Protein AF-A0A7G7BU60-F1 (afdb_monomer_lite)

Radius of gyration: 26.48 Å; chains: 1; bounding box: 40×65×78 Å

Organism: NCBI:txid67296

Foldseek 3Di:
DLVVLVDDPQVCQCVPVPDPPGCVVVSVVSVVPDDPVDDDDDDDDQWDQDQQQQKIWGWPDDDLQIKIKIFTAAAQPGDVLVVVQVVCCVPPVDRDDDRQPPALAHGFMWIDGNNDGDADAPPDDPPGANVRTRHDDDVNHGGDRPPPPPPPPPPPPPDDDDDDDDDDDDDDDDDDDDDDDDDPDDDDDDDDPDDDDDDDDDPDDDD

pLDDT: mean 71.41, std 27.87, range [24.84, 98.38]

InterPro domains:
  IPR052447 Dermatan-Sulfate Isomerase [PTHR15532] (10-140)

Structure (mmCIF, N/CA/C/O backbone):
data_AF-A0A7G7BU60-F1
#
_entry.id   AF-A0A7G7BU60-F1
#
loop_
_atom_site.group_PDB
_atom_site.id
_atom_site.type_symbol
_atom_site.label_atom_id
_atom_site.label_alt_id
_atom_site.label_comp_id
_atom_site.label_asym_id
_atom_site.label_entity_id
_atom_site.label_seq_id
_atom_site.pdbx_PDB_ins_code
_atom_site.Cartn_x
_atom_site.Cartn_y
_atom_site.Cartn_z
_atom_site.occupancy
_atom_site.B_iso_or_equiv
_atom_site.auth_seq_id
_atom_site.auth_comp_id
_atom_site.auth_asym_id
_atom_site.auth_atom_id
_atom_site.pdbx_PDB_model_num
ATOM 1 N N . MET A 1 1 ? 0.647 7.254 20.713 1.00 52.72 1 MET A N 1
ATOM 2 C CA . MET A 1 1 ? 1.226 5.931 20.404 1.00 52.72 1 MET A CA 1
ATOM 3 C C . MET A 1 1 ? 2.686 5.854 20.834 1.00 52.72 1 MET A C 1
ATOM 5 O O . MET A 1 1 ? 3.037 4.808 21.349 1.00 52.72 1 MET A O 1
ATOM 9 N N . GLY A 1 2 ? 3.489 6.933 20.757 1.00 53.06 2 GLY A N 1
ATOM 10 C CA . GLY A 1 2 ? 4.870 6.926 21.281 1.00 53.06 2 GLY A CA 1
ATOM 11 C C . GLY A 1 2 ? 4.994 6.599 22.769 1.00 53.06 2 GLY A C 1
ATOM 12 O O . GLY A 1 2 ? 5.944 5.951 23.197 1.00 53.06 2 GLY A O 1
ATOM 13 N N . ASP A 1 3 ? 3.978 6.956 23.543 1.00 55.66 3 ASP A N 1
ATOM 14 C CA . ASP A 1 3 ? 3.756 6.513 24.914 1.00 55.66 3 ASP A CA 1
ATOM 15 C C . ASP A 1 3 ? 3.574 4.985 25.028 1.00 55.66 3 ASP A C 1
ATOM 17 O O . ASP A 1 3 ? 4.278 4.343 25.805 1.00 55.66 3 ASP A O 1
ATOM 21 N N . LEU A 1 4 ? 2.707 4.384 24.209 1.00 59.16 4 LEU A N 1
ATOM 22 C CA . LEU A 1 4 ? 2.423 2.937 24.202 1.00 59.16 4 LEU A CA 1
ATOM 23 C C . LEU A 1 4 ? 3.561 2.094 23.608 1.00 59.16 4 LEU A C 1
ATOM 25 O O . LEU A 1 4 ? 3.823 0.978 24.061 1.00 59.16 4 LEU A O 1
ATOM 29 N N . ALA A 1 5 ? 4.252 2.630 22.607 1.00 54.16 5 ALA A N 1
ATOM 30 C CA . ALA A 1 5 ? 5.374 1.988 21.944 1.00 54.16 5 ALA A CA 1
ATOM 31 C C . ALA A 1 5 ? 6.679 2.080 22.743 1.00 54.16 5 ALA A C 1
ATOM 33 O O . ALA A 1 5 ? 7.576 1.272 22.548 1.00 54.16 5 ALA A O 1
ATOM 34 N N . SER A 1 6 ? 6.794 3.007 23.694 1.00 52.06 6 SER A N 1
ATOM 35 C CA . SER A 1 6 ? 7.881 2.963 24.679 1.00 52.06 6 SER A CA 1
ATOM 36 C C . SER A 1 6 ? 7.674 1.886 25.762 1.00 52.06 6 SER A C 1
ATOM 38 O O . SER A 1 6 ? 8.600 1.602 26.522 1.00 52.06 6 SER A O 1
ATOM 40 N N . GLY A 1 7 ? 6.476 1.283 25.822 1.00 61.03 7 GLY A N 1
ATOM 41 C CA . GLY A 1 7 ? 6.038 0.349 26.861 1.00 61.03 7 GLY A CA 1
ATOM 42 C C . GLY A 1 7 ? 5.728 -1.065 26.358 1.00 61.03 7 GLY A C 1
ATOM 43 O O . GLY A 1 7 ? 6.613 -1.911 26.314 1.00 61.03 7 GLY A O 1
ATOM 44 N N . GLU A 1 8 ? 4.461 -1.356 26.056 1.00 59.97 8 GLU A N 1
ATOM 45 C CA . GLU A 1 8 ? 3.918 -2.730 26.027 1.00 59.97 8 GLU A CA 1
ATOM 46 C C . GLU A 1 8 ? 3.878 -3.372 24.628 1.00 59.97 8 GLU A C 1
ATOM 48 O O . GLU A 1 8 ? 4.106 -4.573 24.479 1.00 59.97 8 GLU A O 1
ATOM 53 N N . LEU A 1 9 ? 3.632 -2.578 23.583 1.00 62.97 9 LEU A N 1
ATOM 54 C CA . LEU A 1 9 ? 3.320 -3.091 22.240 1.00 62.97 9 LEU A CA 1
ATOM 55 C C . LEU A 1 9 ? 4.512 -3.679 21.453 1.00 62.97 9 LEU A C 1
ATOM 57 O O . LEU A 1 9 ? 4.330 -4.709 20.797 1.00 62.97 9 LEU A O 1
ATOM 61 N N . PRO A 1 10 ? 5.736 -3.112 21.493 1.00 66.19 10 PRO A N 1
ATOM 62 C CA . PRO A 1 10 ? 6.836 -3.642 20.686 1.00 66.19 10 PRO A CA 1
ATOM 63 C C . PRO A 1 10 ? 7.365 -4.974 21.212 1.00 66.19 10 PRO A C 1
ATOM 65 O O . PRO A 1 10 ? 7.852 -5.791 20.435 1.00 66.19 10 PRO A O 1
ATOM 68 N N . TRP A 1 11 ? 7.281 -5.204 22.525 1.00 66.56 11 TRP A N 1
ATOM 69 C CA . TRP A 1 11 ? 7.745 -6.452 23.129 1.00 66.56 11 TRP A CA 1
ATOM 70 C C . TRP A 1 11 ? 6.849 -7.624 22.759 1.00 66.56 11 TRP A C 1
ATOM 72 O O . TRP A 1 11 ? 7.364 -8.705 22.472 1.00 66.56 11 TRP A O 1
ATOM 82 N N . GLN A 1 12 ? 5.532 -7.406 22.720 1.00 70.50 12 GLN A N 1
ATOM 83 C CA . GLN A 1 12 ? 4.595 -8.437 22.297 1.00 70.50 12 GLN A CA 1
ATOM 84 C C . GLN A 1 12 ? 4.782 -8.776 20.812 1.00 70.50 12 GLN A C 1
ATOM 86 O O . GLN A 1 12 ? 4.905 -9.951 20.474 1.00 70.50 12 GLN A O 1
ATOM 91 N N . GLU A 1 13 ? 4.915 -7.773 19.933 1.00 72.19 13 GLU A N 1
ATOM 92 C CA . GLU A 1 13 ? 5.228 -8.007 18.514 1.00 72.19 13 GLU A CA 1
ATOM 93 C C . GLU A 1 13 ? 6.523 -8.806 18.351 1.00 72.19 13 GLU A C 1
ATOM 95 O O . GLU A 1 13 ? 6.527 -9.840 17.683 1.00 72.19 13 GLU A O 1
ATOM 100 N N . ALA A 1 14 ? 7.598 -8.377 19.012 1.00 70.81 14 ALA A N 1
ATOM 101 C CA . ALA A 1 14 ? 8.898 -9.026 18.908 1.00 70.81 14 ALA A CA 1
ATOM 102 C C . ALA A 1 14 ? 8.888 -10.476 19.414 1.00 70.81 14 ALA A C 1
ATOM 104 O O . ALA A 1 14 ? 9.652 -11.311 18.921 1.00 70.81 14 ALA A O 1
ATOM 105 N N . ALA A 1 15 ? 8.044 -10.779 20.403 1.00 71.81 15 ALA A N 1
ATOM 106 C CA . ALA A 1 15 ? 7.891 -12.120 20.950 1.00 71.81 15 ALA A CA 1
ATOM 107 C C . ALA A 1 15 ? 6.997 -13.020 20.078 1.00 71.81 15 ALA A C 1
ATOM 109 O O . ALA A 1 15 ? 7.269 -14.217 19.970 1.00 71.81 15 ALA A O 1
ATOM 110 N N . GLU A 1 16 ? 5.951 -12.468 19.455 1.00 78.62 16 GLU A N 1
ATOM 111 C CA . GLU A 1 16 ? 4.855 -13.250 18.866 1.00 78.62 16 GLU A CA 1
ATOM 112 C C . GLU A 1 16 ? 4.841 -13.272 17.328 1.00 78.62 16 GLU A C 1
ATOM 114 O O . GLU A 1 16 ? 4.336 -14.232 16.745 1.00 78.62 16 GLU A O 1
ATOM 119 N N . SER A 1 17 ? 5.403 -12.271 16.638 1.00 74.25 17 SER A N 1
ATOM 120 C CA . SER A 1 17 ? 5.220 -12.125 15.181 1.00 74.25 17 SER A CA 1
ATOM 121 C C . SER A 1 17 ? 6.020 -13.128 14.346 1.00 74.25 17 SER A C 1
ATOM 123 O O . SER A 1 17 ? 5.683 -13.402 13.191 1.00 74.25 17 SER A O 1
ATOM 125 N N . GLY A 1 18 ? 7.117 -13.660 14.896 1.00 73.06 18 GLY A N 1
ATOM 126 C CA . GLY A 1 18 ? 8.066 -14.504 14.166 1.00 73.06 18 GLY A CA 1
ATOM 127 C C . GLY A 1 18 ? 8.825 -13.780 13.040 1.00 73.06 18 GLY A C 1
ATOM 128 O O . GLY A 1 18 ? 9.673 -14.398 12.387 1.00 73.06 18 GLY A O 1
ATOM 129 N N . VAL A 1 19 ? 8.569 -12.484 12.817 1.00 72.19 19 VAL A N 1
ATOM 130 C CA . VAL A 1 19 ? 9.250 -11.650 11.822 1.00 72.19 19 VAL A CA 1
ATOM 131 C C . VAL A 1 19 ? 10.612 -11.237 12.375 1.00 72.19 19 VAL A C 1
ATOM 133 O O . VAL A 1 19 ? 10.720 -10.721 13.481 1.00 72.19 19 VAL A O 1
ATOM 136 N N . ARG A 1 20 ? 11.687 -11.447 11.605 1.00 73.50 20 ARG A N 1
ATOM 137 C CA . ARG A 1 20 ? 13.048 -11.018 11.974 1.00 73.50 20 ARG A CA 1
ATOM 138 C C . ARG A 1 20 ? 13.595 -10.026 10.942 1.00 73.50 20 ARG A C 1
ATOM 140 O O . ARG A 1 20 ? 13.471 -10.303 9.750 1.00 73.50 20 ARG A O 1
ATOM 147 N N . PRO A 1 21 ? 14.219 -8.907 11.360 1.00 69.25 21 PRO A N 1
ATOM 148 C CA . PRO A 1 21 ? 14.614 -8.570 12.735 1.00 69.25 21 PRO A CA 1
ATOM 149 C C . PRO A 1 21 ? 13.505 -7.969 13.634 1.00 69.25 21 PRO A C 1
ATOM 151 O O . PRO A 1 21 ? 13.828 -7.523 14.731 1.00 69.25 21 PRO A O 1
ATOM 154 N N . GLY A 1 22 ? 12.231 -7.987 13.216 1.00 74.44 22 GLY A N 1
ATOM 155 C CA . GLY A 1 22 ? 11.112 -7.389 13.967 1.00 74.44 22 GLY A CA 1
ATOM 156 C C . GLY A 1 22 ? 11.140 -5.857 13.920 1.00 74.44 22 GLY A C 1
ATOM 157 O O . GLY A 1 22 ? 11.971 -5.288 13.207 1.00 74.44 22 GLY A O 1
ATOM 158 N N . ILE A 1 23 ? 10.252 -5.187 14.663 1.00 74.56 23 ILE A N 1
ATOM 159 C CA . ILE A 1 23 ? 10.174 -3.707 14.663 1.00 74.56 23 ILE A CA 1
ATOM 160 C C . ILE A 1 23 ? 11.096 -3.036 15.696 1.00 74.56 23 ILE A C 1
ATOM 162 O O . ILE A 1 23 ? 11.321 -1.826 15.637 1.00 74.56 23 ILE A O 1
ATOM 166 N N . LEU A 1 24 ? 11.646 -3.804 16.649 1.00 74.19 24 LEU A N 1
ATOM 167 C CA . LEU A 1 24 ? 12.468 -3.273 17.749 1.00 74.19 24 LEU A CA 1
ATOM 168 C C . LEU A 1 24 ? 13.644 -2.398 17.291 1.00 74.19 24 LEU A C 1
ATOM 170 O O . LEU A 1 24 ? 13.851 -1.346 17.899 1.00 74.19 24 LEU A O 1
ATOM 174 N N . PRO A 1 25 ? 14.410 -2.749 16.235 1.00 79.31 25 PRO A N 1
ATOM 175 C CA . PRO A 1 25 ? 15.527 -1.914 15.802 1.00 79.31 25 PRO A CA 1
ATOM 176 C C . PRO A 1 25 ? 15.106 -0.516 15.337 1.00 79.31 25 PRO A C 1
ATOM 178 O O . PRO A 1 25 ? 15.942 0.381 15.322 1.00 79.31 25 PRO A O 1
ATOM 181 N N . GLN A 1 26 ? 13.842 -0.319 14.948 1.00 78.38 26 GLN A N 1
ATOM 182 C CA . GLN A 1 26 ? 13.313 0.976 14.522 1.00 78.38 26 GLN A CA 1
ATOM 183 C C . GLN A 1 26 ? 12.527 1.700 15.625 1.00 78.38 26 GLN A C 1
ATOM 185 O O . GLN A 1 26 ? 12.273 2.892 15.481 1.00 78.38 26 GLN A O 1
ATOM 190 N N . ALA A 1 27 ? 12.190 1.035 16.736 1.00 78.31 27 ALA A N 1
ATOM 191 C CA . ALA A 1 27 ? 11.336 1.594 17.789 1.00 78.31 27 ALA A CA 1
ATOM 192 C C . ALA A 1 27 ? 11.901 2.880 18.425 1.00 78.31 27 ALA A C 1
ATOM 194 O O . ALA A 1 27 ? 11.148 3.775 18.799 1.00 78.31 27 ALA A O 1
ATOM 195 N N . TYR A 1 28 ? 13.229 3.037 18.488 1.00 80.50 28 TYR A N 1
ATOM 196 C CA . TYR A 1 28 ? 13.844 4.263 19.016 1.00 80.50 28 TYR A CA 1
ATOM 197 C C . TYR A 1 28 ? 13.499 5.520 18.193 1.00 80.50 28 TYR A C 1
ATOM 199 O O . TYR A 1 28 ? 13.531 6.626 18.731 1.00 80.50 28 TYR A O 1
ATOM 207 N N . LEU A 1 29 ? 13.171 5.374 16.900 1.00 86.75 29 LEU A N 1
ATOM 208 C CA . LEU A 1 29 ? 12.779 6.498 16.041 1.00 86.75 29 LEU A CA 1
ATOM 209 C C . LEU A 1 29 ? 11.469 7.127 16.507 1.00 86.75 29 LEU A C 1
ATOM 211 O O . LEU A 1 29 ? 11.292 8.334 16.370 1.00 86.75 29 LEU A O 1
ATOM 215 N N . GLU A 1 30 ? 10.578 6.333 17.097 1.00 83.12 30 GLU A N 1
ATOM 216 C CA . GLU A 1 30 ? 9.327 6.838 17.644 1.00 83.12 30 GLU A CA 1
ATOM 217 C C . GLU A 1 30 ? 9.578 7.794 18.808 1.00 83.12 30 GLU A C 1
ATOM 219 O O . GLU A 1 30 ? 9.007 8.877 18.835 1.00 83.12 30 GLU A O 1
ATOM 224 N N . TYR A 1 31 ? 10.518 7.469 19.701 1.00 80.12 31 TYR A N 1
ATOM 225 C CA . TYR A 1 31 ? 10.925 8.386 20.768 1.00 80.12 31 TYR A CA 1
ATOM 226 C C . TYR A 1 31 ? 11.529 9.691 20.224 1.00 80.12 31 TYR A C 1
ATOM 228 O O . TYR A 1 31 ? 11.296 10.759 20.782 1.00 80.12 31 TYR A O 1
ATOM 236 N N . LEU A 1 32 ? 12.297 9.623 19.129 1.00 88.88 32 LEU A N 1
ATOM 237 C CA . LEU A 1 32 ? 12.951 10.800 18.544 1.00 88.88 32 LEU A CA 1
ATOM 238 C C . LEU A 1 32 ? 11.997 11.716 17.767 1.00 88.88 32 LEU A C 1
ATOM 240 O O . LEU A 1 32 ? 12.251 12.917 17.691 1.00 88.88 32 LEU A O 1
ATOM 244 N N . TRP A 1 33 ? 10.951 11.166 17.148 1.00 90.44 33 TRP A N 1
ATOM 245 C CA . TRP A 1 33 ? 10.040 11.917 16.275 1.00 90.44 33 TRP A CA 1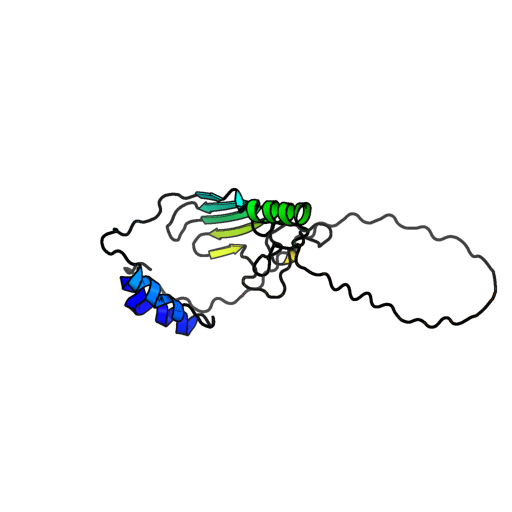
ATOM 246 C C . TRP A 1 33 ? 8.662 12.179 16.879 1.00 90.44 33 TRP A C 1
ATOM 248 O O . TRP A 1 33 ? 7.873 12.907 16.277 1.00 90.44 33 TRP A O 1
ATOM 258 N N . TYR A 1 34 ? 8.359 11.613 18.047 1.00 88.06 34 TYR A N 1
ATOM 259 C CA . TYR A 1 34 ? 7.105 11.880 18.732 1.00 88.06 34 TYR A CA 1
ATOM 260 C C . TYR A 1 34 ? 7.047 13.324 19.241 1.00 88.06 34 TYR A C 1
ATOM 262 O O . TYR A 1 34 ? 7.875 13.755 20.043 1.00 88.06 34 TYR A O 1
ATOM 270 N N . ASP A 1 35 ? 6.024 14.052 18.799 1.00 90.06 35 ASP A N 1
ATOM 271 C CA . ASP A 1 35 ? 5.692 15.380 19.298 1.00 90.06 35 ASP A CA 1
ATOM 272 C C . ASP A 1 35 ? 4.477 15.284 20.241 1.00 90.06 35 ASP A C 1
ATOM 274 O O . ASP A 1 35 ? 3.346 15.136 19.766 1.00 90.06 35 ASP A O 1
ATOM 278 N N . PRO A 1 36 ? 4.670 15.376 21.573 1.00 89.56 36 PRO A N 1
ATOM 279 C CA . PRO A 1 36 ? 3.576 15.283 22.537 1.00 89.56 36 PRO A CA 1
ATOM 280 C C . PRO A 1 36 ? 2.609 16.471 22.474 1.00 89.56 36 PRO A C 1
ATOM 282 O O . PRO A 1 36 ? 1.546 16.415 23.090 1.00 89.56 36 PRO A O 1
ATOM 285 N N . SER A 1 37 ? 2.962 17.556 21.776 1.00 94.69 37 SER A N 1
ATOM 286 C CA . SER A 1 37 ? 2.076 18.709 21.612 1.00 94.69 37 SER A CA 1
ATOM 287 C C . SER A 1 37 ? 0.966 18.469 20.585 1.00 94.69 37 SER A C 1
ATOM 289 O O . SER A 1 37 ? -0.016 19.211 20.574 1.00 94.69 37 SER A O 1
ATOM 291 N N . VAL A 1 38 ? 1.087 17.426 19.754 1.00 94.00 38 VAL A N 1
ATOM 292 C CA . VAL A 1 38 ? 0.088 17.054 18.748 1.00 94.00 38 VAL A CA 1
ATOM 293 C C . VAL A 1 38 ? -0.953 16.116 19.375 1.00 94.00 38 VAL A C 1
ATOM 295 O O . VAL A 1 38 ? -0.625 14.975 19.710 1.00 94.00 38 VAL A O 1
ATOM 298 N N . PRO A 1 39 ? -2.226 16.535 19.517 1.00 91.94 39 PRO A N 1
ATOM 299 C CA . PRO A 1 39 ? -3.260 15.678 20.086 1.00 91.94 39 PRO A CA 1
ATOM 300 C C . PRO A 1 39 ? -3.581 14.499 19.164 1.00 91.94 39 PRO A C 1
ATOM 302 O O . PRO A 1 39 ? -3.710 14.659 17.949 1.00 91.94 39 PRO A O 1
ATOM 305 N N . ALA A 1 40 ? -3.784 13.318 19.747 1.00 90.81 40 ALA A N 1
ATOM 306 C CA . ALA A 1 40 ? -4.271 12.166 19.002 1.00 90.81 40 ALA A CA 1
ATOM 307 C C . ALA A 1 40 ? -5.697 12.420 18.485 1.00 90.81 40 ALA A C 1
ATOM 309 O O . ALA A 1 40 ? -6.577 12.856 19.229 1.00 90.81 40 ALA A O 1
ATOM 310 N N . ALA A 1 41 ? -5.939 12.103 17.214 1.00 91.62 41 ALA A N 1
ATOM 311 C CA . ALA A 1 41 ? -7.246 12.223 16.583 1.00 91.62 41 ALA A CA 1
ATOM 312 C C . ALA A 1 41 ? -7.562 10.962 15.776 1.00 91.62 41 ALA A C 1
ATOM 314 O O . ALA A 1 41 ? -6.687 10.394 15.119 1.00 91.62 41 ALA A O 1
ATOM 315 N N . ARG A 1 42 ? -8.827 10.528 15.811 1.00 90.81 42 ARG A N 1
ATOM 316 C CA . ARG A 1 42 ? -9.286 9.425 14.961 1.00 90.81 42 ARG A CA 1
ATOM 317 C C . ARG A 1 42 ? -9.435 9.908 13.515 1.00 90.81 42 ARG A C 1
ATOM 319 O O . ARG A 1 42 ? -9.901 11.030 13.305 1.00 90.81 42 ARG A O 1
ATOM 326 N N . PRO A 1 43 ? -9.103 9.075 12.518 1.00 92.25 43 PRO A N 1
ATOM 327 C CA . PRO A 1 43 ? -9.421 9.380 11.130 1.00 92.25 43 PRO A CA 1
ATOM 328 C C . PRO A 1 43 ? -10.941 9.448 10.920 1.00 92.25 43 PRO A C 1
ATOM 330 O O . PRO A 1 43 ? -11.703 8.701 11.533 1.00 92.25 43 PRO A O 1
ATOM 333 N N . THR A 1 44 ? -11.378 10.346 10.039 1.00 95.06 44 THR A N 1
ATOM 334 C CA . THR A 1 44 ? -12.798 10.537 9.694 1.00 95.06 44 THR A CA 1
ATOM 335 C C . THR A 1 44 ? -13.121 10.065 8.284 1.00 95.06 44 THR A C 1
ATOM 337 O O . THR A 1 44 ? -14.188 9.505 8.050 1.00 95.06 44 THR A O 1
ATOM 340 N N . GLU A 1 45 ? -12.196 10.252 7.343 1.00 97.44 45 GLU A N 1
ATOM 341 C CA . GLU A 1 45 ? -12.379 9.829 5.959 1.00 97.44 45 GLU A CA 1
ATOM 342 C C . GLU A 1 45 ? -12.498 8.310 5.870 1.00 97.44 45 GLU A C 1
ATOM 344 O O . GLU A 1 45 ? -11.706 7.561 6.441 1.00 97.44 45 GLU A O 1
ATOM 349 N N . THR A 1 46 ? -13.497 7.844 5.131 1.00 98.00 46 THR A N 1
ATOM 350 C CA . THR A 1 46 ? -13.766 6.413 4.964 1.00 98.00 46 THR A CA 1
ATOM 351 C C . THR A 1 46 ? -13.301 5.884 3.617 1.00 98.00 46 THR A C 1
ATOM 353 O O . THR A 1 46 ? -13.459 4.700 3.329 1.00 98.00 46 THR A O 1
ATOM 356 N N .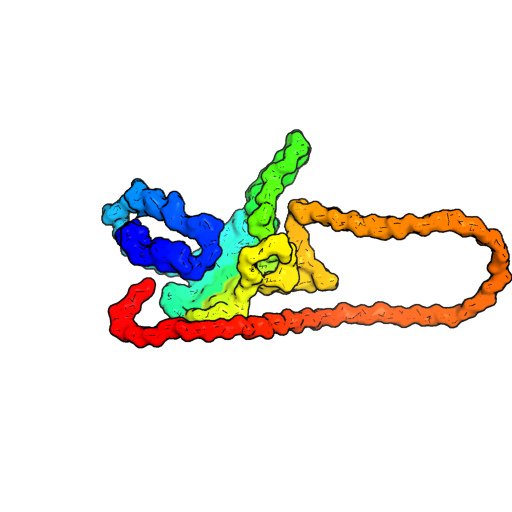 ARG A 1 47 ? -12.708 6.733 2.775 1.00 98.00 47 ARG A N 1
ATOM 357 C CA . ARG A 1 47 ? -12.169 6.332 1.478 1.00 98.00 47 ARG A CA 1
ATOM 358 C C . ARG A 1 47 ? -10.949 7.150 1.096 1.00 98.00 47 ARG A C 1
ATOM 360 O O . ARG A 1 47 ? -10.886 8.345 1.356 1.00 98.00 47 ARG A O 1
ATOM 367 N N . ALA A 1 48 ? -10.027 6.507 0.401 1.00 98.06 48 ALA A N 1
ATOM 368 C CA . ALA A 1 48 ? -8.892 7.151 -0.230 1.00 98.06 48 ALA A CA 1
ATOM 369 C C . ALA A 1 48 ? -8.626 6.484 -1.578 1.00 98.06 48 ALA A C 1
ATOM 371 O O . ALA A 1 48 ? -8.639 5.257 -1.695 1.00 98.06 48 ALA A O 1
ATOM 372 N N . PHE A 1 49 ? -8.380 7.303 -2.596 1.00 98.12 49 PHE A N 1
ATOM 373 C CA . PHE A 1 49 ? -7.898 6.845 -3.889 1.00 98.12 49 PHE A CA 1
ATOM 374 C C . PHE A 1 49 ? -6.494 7.398 -4.106 1.00 98.12 49 PHE A C 1
ATOM 376 O O . PHE A 1 49 ? -6.270 8.597 -3.955 1.00 98.12 49 PHE A O 1
ATOM 383 N N . PHE A 1 50 ? -5.566 6.517 -4.463 1.00 97.94 50 PHE A N 1
ATOM 384 C CA . PHE A 1 50 ? -4.171 6.827 -4.739 1.00 97.94 50 PHE A CA 1
ATOM 385 C C . PHE A 1 50 ? -3.934 6.617 -6.237 1.00 97.94 50 PHE A C 1
ATOM 387 O O . PHE A 1 50 ? -3.664 5.484 -6.646 1.00 97.94 50 PHE A O 1
ATOM 394 N N . PRO A 1 51 ? -4.044 7.672 -7.070 1.00 97.62 51 PRO A N 1
ATOM 395 C CA . PRO A 1 51 ? -4.030 7.528 -8.523 1.00 97.62 51 PRO A CA 1
ATOM 396 C C . PRO A 1 51 ? -2.752 6.878 -9.044 1.00 97.62 51 PRO A C 1
ATOM 398 O O . PRO A 1 51 ? -2.815 6.000 -9.893 1.00 97.62 51 PRO A O 1
ATOM 401 N N . ASP A 1 52 ? -1.599 7.253 -8.486 1.00 97.31 52 ASP A N 1
ATOM 402 C CA . ASP A 1 52 ? -0.308 6.704 -8.903 1.00 97.31 52 ASP A CA 1
ATOM 403 C C . ASP A 1 52 ? -0.187 5.203 -8.613 1.00 97.31 52 ASP A C 1
ATOM 405 O O . ASP A 1 52 ? 0.306 4.439 -9.436 1.00 97.31 52 ASP A O 1
ATOM 409 N N . LEU A 1 53 ? -0.706 4.758 -7.470 1.00 96.38 53 LEU A N 1
ATOM 410 C CA . LEU A 1 53 ? -0.723 3.344 -7.100 1.00 96.38 53 LEU A CA 1
ATOM 411 C C . LEU A 1 53 ? -1.901 2.586 -7.723 1.00 96.38 53 LEU A C 1
ATOM 413 O O . LEU A 1 53 ? -1.971 1.367 -7.568 1.00 96.38 53 LEU A O 1
ATOM 417 N N . GLY A 1 54 ? -2.835 3.279 -8.386 1.00 97.19 54 GLY A N 1
ATOM 418 C CA . GLY A 1 54 ? -4.116 2.727 -8.831 1.00 97.19 54 GLY A CA 1
ATOM 419 C C . GLY A 1 54 ? -4.860 2.003 -7.709 1.00 97.19 54 GLY A C 1
ATOM 420 O O . GLY A 1 54 ? -5.465 0.963 -7.951 1.00 97.19 54 GLY A O 1
ATOM 421 N N . LEU A 1 55 ? -4.749 2.500 -6.475 1.00 97.62 55 LEU A N 1
ATOM 422 C CA . LEU A 1 55 ? -5.239 1.835 -5.270 1.00 97.62 55 LEU A CA 1
ATOM 423 C C . LEU A 1 55 ? -6.427 2.606 -4.701 1.00 97.62 55 LEU A C 1
ATOM 425 O O . LEU A 1 55 ? -6.314 3.791 -4.392 1.00 97.62 55 LEU A O 1
ATOM 429 N N . LEU A 1 56 ? -7.554 1.926 -4.536 1.00 98.19 56 LEU A N 1
ATOM 430 C CA . LEU A 1 56 ? -8.710 2.410 -3.794 1.00 98.19 56 LEU A CA 1
ATOM 431 C C . LEU A 1 56 ? -8.781 1.652 -2.473 1.00 98.19 56 LEU A C 1
ATOM 433 O O . LEU A 1 56 ? -8.811 0.426 -2.479 1.00 98.19 56 LEU A O 1
ATOM 437 N N . ALA A 1 57 ? -8.882 2.377 -1.367 1.00 98.00 57 ALA A N 1
ATOM 438 C CA . ALA A 1 57 ? -9.297 1.836 -0.082 1.00 98.00 57 ALA A CA 1
ATOM 439 C C . ALA A 1 57 ? -10.611 2.508 0.321 1.00 98.00 57 ALA A C 1
ATOM 441 O O . ALA A 1 57 ? -10.726 3.731 0.248 1.00 98.00 57 ALA A O 1
ATOM 442 N N . ALA A 1 58 ? -11.603 1.721 0.726 1.00 98.38 58 ALA A N 1
ATOM 443 C CA . ALA A 1 58 ? -12.891 2.224 1.184 1.00 98.38 58 ALA A CA 1
ATOM 444 C C . ALA A 1 58 ? -13.415 1.384 2.347 1.00 98.38 58 ALA A C 1
ATOM 446 O O . ALA A 1 58 ? -13.202 0.174 2.397 1.00 98.38 58 ALA A O 1
ATOM 447 N N . ARG A 1 59 ? -14.122 2.026 3.272 1.00 97.50 59 ARG A N 1
ATOM 448 C CA . ARG A 1 59 ? -14.764 1.393 4.419 1.00 97.50 59 ARG A CA 1
ATOM 449 C C . ARG A 1 59 ? -16.113 2.016 4.748 1.00 97.50 59 ARG A C 1
ATOM 451 O O . ARG A 1 59 ? -16.409 3.122 4.314 1.00 97.50 59 ARG A O 1
ATOM 458 N N . THR A 1 60 ? -16.943 1.302 5.501 1.00 98.12 60 THR A N 1
ATOM 459 C CA . THR A 1 60 ? -18.240 1.815 5.979 1.00 98.12 60 THR A CA 1
ATOM 460 C C . THR A 1 60 ? -18.116 2.642 7.259 1.00 98.12 60 THR A C 1
ATOM 462 O O . THR A 1 60 ? -18.996 3.444 7.545 1.00 98.12 60 THR A O 1
ATOM 465 N N . GLY A 1 61 ? -17.025 2.473 8.005 1.00 96.81 61 GLY A N 1
ATOM 466 C CA . GLY A 1 61 ? -16.758 3.137 9.279 1.00 96.81 61 GLY A CA 1
ATOM 467 C C . GLY A 1 61 ? -15.398 2.726 9.842 1.00 96.81 61 GLY A C 1
ATOM 468 O O . GLY A 1 61 ? -14.621 2.055 9.156 1.00 96.81 61 GLY A O 1
ATOM 469 N N . TRP A 1 62 ? -15.114 3.140 11.076 1.00 95.31 62 TRP A N 1
ATOM 470 C CA . TRP A 1 62 ? -13.869 2.824 11.791 1.00 95.31 62 TRP A CA 1
ATOM 471 C C . TRP A 1 62 ? -14.064 1.869 12.974 1.00 95.31 62 TRP A C 1
ATOM 473 O O . TRP A 1 62 ? -13.069 1.463 13.566 1.00 95.31 62 TRP A O 1
ATOM 483 N N . ASP A 1 63 ? -15.310 1.511 13.280 1.00 94.31 63 ASP A N 1
ATOM 484 C CA . ASP A 1 63 ? -15.667 0.589 14.357 1.00 94.31 63 ASP A CA 1
ATOM 485 C C . ASP A 1 63 ? -15.504 -0.883 13.915 1.00 94.31 63 ASP A C 1
ATOM 487 O O . ASP A 1 63 ? -15.338 -1.176 12.726 1.00 94.31 63 ASP A O 1
ATOM 491 N N . ASP A 1 64 ? -15.539 -1.821 14.865 1.00 91.56 64 ASP A N 1
ATOM 492 C CA . ASP A 1 64 ? -15.222 -3.245 14.639 1.00 91.56 64 ASP A CA 1
ATOM 493 C C . ASP A 1 64 ? -16.171 -3.958 13.660 1.00 91.56 64 ASP A C 1
ATOM 495 O O . ASP A 1 64 ? -15.808 -4.948 13.016 1.00 91.56 64 ASP A O 1
ATOM 499 N N . ASP A 1 65 ? -17.395 -3.452 13.515 1.00 95.69 65 ASP A N 1
ATOM 500 C CA . ASP A 1 65 ? -18.402 -3.975 12.594 1.00 95.69 65 ASP A CA 1
ATOM 501 C C . ASP A 1 65 ? -18.243 -3.446 11.155 1.00 95.69 65 ASP A C 1
ATOM 503 O O . ASP A 1 65 ? -18.964 -3.871 10.244 1.00 95.69 65 ASP A O 1
ATOM 507 N N . ALA A 1 66 ? -17.273 -2.555 10.918 1.00 97.25 66 ALA A N 1
ATOM 508 C CA . ALA A 1 66 ? -17.056 -1.948 9.620 1.00 97.25 66 ALA A CA 1
ATOM 509 C C . ALA A 1 66 ? -16.680 -2.978 8.546 1.00 97.25 66 ALA A C 1
ATOM 511 O O . ALA A 1 66 ? -15.976 -3.967 8.761 1.00 97.25 66 ALA A O 1
ATOM 512 N N . THR A 1 67 ? -17.116 -2.691 7.324 1.00 98.25 67 THR A N 1
ATOM 513 C CA . THR A 1 67 ? -16.668 -3.386 6.120 1.00 98.25 67 THR A CA 1
ATOM 514 C C . THR A 1 67 ? -15.616 -2.544 5.428 1.00 98.25 67 THR A C 1
ATOM 516 O O . THR A 1 67 ? -15.810 -1.343 5.270 1.00 98.25 67 THR A O 1
ATOM 519 N N . MET A 1 68 ? -14.520 -3.164 4.999 1.00 97.88 68 MET A N 1
ATOM 520 C CA . MET A 1 68 ? -13.436 -2.549 4.245 1.00 97.88 68 MET A CA 1
ATOM 521 C C . MET A 1 68 ? -13.193 -3.323 2.953 1.00 97.88 68 MET A C 1
ATOM 523 O O . MET A 1 68 ? -13.036 -4.542 2.970 1.00 97.88 68 MET A O 1
ATOM 527 N N . VAL A 1 69 ? -13.070 -2.596 1.848 1.00 98.06 69 VAL A N 1
ATOM 528 C CA . VAL A 1 69 ? -12.558 -3.113 0.584 1.00 98.06 69 VAL A CA 1
ATOM 529 C C . VAL A 1 69 ? -11.311 -2.340 0.172 1.00 98.06 69 VAL A C 1
ATOM 531 O O . VAL A 1 69 ? -11.232 -1.120 0.321 1.00 98.06 69 VAL A O 1
ATOM 534 N N . SER A 1 70 ? -10.337 -3.060 -0.370 1.00 97.56 70 SER A N 1
ATOM 535 C CA . SER A 1 70 ? -9.216 -2.484 -1.104 1.00 97.56 70 SER A CA 1
ATOM 536 C C . SER A 1 70 ? -9.191 -3.076 -2.505 1.00 97.56 70 SER A C 1
ATOM 538 O O . SER A 1 70 ? -9.362 -4.283 -2.651 1.00 97.56 70 SER A O 1
ATOM 540 N N . PHE A 1 71 ? -9.006 -2.247 -3.527 1.00 97.62 71 PHE A N 1
ATOM 541 C CA . PHE A 1 71 ? -8.901 -2.669 -4.922 1.00 97.62 71 PHE A CA 1
ATOM 542 C C . PHE A 1 71 ? -7.699 -1.996 -5.572 1.00 97.62 71 PHE A C 1
ATOM 544 O O . PHE A 1 71 ? -7.536 -0.780 -5.449 1.00 97.62 71 PHE A O 1
ATOM 551 N N . LYS A 1 72 ? -6.878 -2.767 -6.291 1.00 96.31 72 LYS A N 1
ATOM 552 C CA . LYS A 1 72 ? -5.695 -2.242 -6.979 1.00 96.31 72 LYS A CA 1
ATOM 553 C C . LYS A 1 72 ? -5.732 -2.534 -8.470 1.00 96.31 72 LYS A C 1
ATOM 555 O O . LYS A 1 72 ? -5.829 -3.687 -8.870 1.00 96.31 72 LYS A O 1
ATOM 560 N N . ALA A 1 73 ? -5.541 -1.504 -9.284 1.00 95.00 73 ALA A N 1
ATOM 561 C CA . ALA A 1 73 ? -5.401 -1.590 -10.731 1.00 95.00 73 ALA A CA 1
ATOM 562 C C . ALA A 1 73 ? -4.354 -0.585 -11.229 1.00 95.00 73 ALA A C 1
ATOM 564 O O . ALA A 1 73 ? -4.668 0.538 -11.610 1.00 95.00 73 ALA A O 1
ATOM 565 N N . SER A 1 74 ? -3.096 -1.011 -11.227 1.00 93.69 74 SER A N 1
ATOM 566 C CA . SER A 1 74 ? -1.956 -0.231 -11.715 1.00 93.69 74 SER A CA 1
ATOM 567 C C . SER A 1 74 ? -0.869 -1.142 -12.290 1.00 93.69 74 SER A C 1
ATOM 569 O O . SER A 1 74 ? -0.892 -2.362 -12.061 1.00 93.69 74 SER A O 1
ATOM 571 N N . PRO A 1 75 ? 0.097 -0.594 -13.048 1.00 92.44 75 PRO A N 1
ATOM 572 C CA . PRO A 1 75 ? 1.365 -1.266 -13.286 1.00 92.44 75 PRO A CA 1
ATOM 573 C C . PRO A 1 75 ? 2.076 -1.524 -11.957 1.00 92.44 75 PRO A C 1
ATOM 575 O O . PRO A 1 75 ? 1.912 -0.776 -10.991 1.00 92.44 75 PRO A O 1
ATOM 578 N N . GLY A 1 76 ? 2.915 -2.559 -11.900 1.00 86.88 76 GLY A N 1
ATOM 579 C CA . GLY A 1 76 ? 3.719 -2.768 -10.699 1.00 86.88 76 GLY A CA 1
ATOM 580 C C . GLY A 1 76 ? 4.558 -1.516 -10.404 1.00 86.88 76 GLY A C 1
ATOM 581 O O . GLY A 1 76 ? 5.167 -0.956 -11.319 1.00 86.88 76 GLY A O 1
ATOM 582 N N . GLY A 1 77 ? 4.646 -1.117 -9.138 1.00 87.06 77 GLY A N 1
ATOM 583 C CA . GLY A 1 77 ? 5.374 0.087 -8.719 1.00 87.06 77 GLY A CA 1
ATOM 584 C C . GLY A 1 77 ? 4.650 1.401 -8.932 1.00 87.06 77 GLY A C 1
ATOM 585 O O . GLY A 1 77 ? 5.190 2.429 -8.544 1.00 87.06 77 GLY A O 1
ATOM 586 N N . GLY A 1 78 ? 3.433 1.368 -9.471 1.00 94.06 78 GLY A N 1
ATOM 587 C CA . GLY A 1 78 ? 2.659 2.564 -9.753 1.00 94.06 78 GLY A CA 1
ATOM 588 C C . GLY A 1 78 ? 3.018 3.202 -11.092 1.00 94.06 78 GLY A C 1
ATOM 589 O O . GLY A 1 78 ? 4.014 2.863 -11.739 1.00 94.06 78 GLY A O 1
ATOM 590 N N . HIS A 1 79 ? 2.163 4.124 -11.521 1.00 95.75 79 HIS A N 1
ATOM 591 C CA . HIS A 1 79 ? 2.232 4.781 -12.821 1.00 95.75 79 HIS A CA 1
ATOM 592 C C . HIS A 1 79 ? 3.536 5.560 -12.996 1.00 95.75 79 HIS A C 1
ATOM 594 O O . HIS A 1 79 ? 4.257 5.341 -13.966 1.00 95.75 79 HIS A O 1
ATOM 600 N N . ARG A 1 80 ? 3.913 6.387 -12.020 1.00 96.75 80 ARG A N 1
ATOM 601 C CA . ARG A 1 80 ? 5.111 7.226 -12.085 1.00 96.75 80 ARG A CA 1
ATOM 602 C C . ARG A 1 80 ? 6.392 6.412 -12.145 1.00 96.75 80 ARG A C 1
ATOM 604 O O . ARG A 1 80 ? 7.263 6.733 -12.953 1.00 96.75 80 ARG A O 1
ATOM 611 N N . ALA A 1 81 ? 6.534 5.377 -11.316 1.00 95.19 81 ALA A N 1
ATOM 612 C CA . ALA A 1 81 ? 7.727 4.531 -11.343 1.00 95.19 81 ALA A CA 1
ATOM 613 C C . ALA A 1 81 ? 7.838 3.787 -12.679 1.00 95.19 81 ALA A C 1
ATOM 615 O O . ALA A 1 81 ? 8.924 3.704 -13.254 1.00 95.19 81 ALA A O 1
ATOM 616 N N . TRP A 1 82 ? 6.705 3.294 -13.187 1.00 94.94 82 TRP A N 1
ATOM 617 C CA . TRP A 1 82 ? 6.624 2.634 -14.482 1.00 94.94 82 TRP A CA 1
ATOM 618 C C . TRP A 1 82 ? 7.036 3.571 -15.622 1.00 94.94 82 TRP A C 1
ATOM 620 O O . TRP A 1 82 ? 7.987 3.278 -16.341 1.00 94.94 82 TRP A O 1
ATOM 630 N N . GLU A 1 83 ? 6.381 4.724 -15.748 1.00 96.81 83 GLU A N 1
ATOM 631 C CA . GLU A 1 83 ? 6.635 5.715 -16.800 1.00 96.81 83 GLU A CA 1
ATOM 632 C C . GLU A 1 83 ? 8.066 6.257 -16.750 1.00 96.81 83 GLU A C 1
ATOM 634 O O . GLU A 1 83 ? 8.735 6.345 -17.779 1.00 96.81 83 GLU A O 1
ATOM 639 N N . THR A 1 84 ? 8.574 6.558 -15.552 1.00 96.88 84 THR A N 1
ATOM 640 C CA . THR A 1 84 ? 9.949 7.045 -15.366 1.00 96.88 84 THR A CA 1
ATOM 641 C C . THR A 1 84 ? 10.971 5.990 -15.779 1.00 96.88 84 THR A C 1
ATOM 643 O O . THR A 1 84 ? 11.953 6.308 -16.448 1.00 96.88 84 THR A O 1
ATOM 646 N N . ALA A 1 85 ? 10.748 4.723 -15.420 1.00 96.19 85 ALA A N 1
ATOM 647 C CA . ALA A 1 85 ? 11.655 3.652 -15.808 1.00 96.19 85 ALA A CA 1
ATOM 648 C C . ALA A 1 85 ? 11.626 3.380 -17.316 1.00 96.19 85 ALA A C 1
ATOM 650 O O . ALA A 1 85 ? 12.673 3.108 -17.901 1.00 96.19 85 ALA A O 1
ATOM 651 N N . GLU A 1 86 ? 10.459 3.477 -17.956 1.00 95.81 86 GLU A N 1
ATOM 652 C CA . GLU A 1 86 ? 10.365 3.364 -19.413 1.00 95.81 86 GLU A CA 1
ATOM 653 C C . GLU A 1 86 ? 11.036 4.546 -20.121 1.00 95.81 86 GLU A C 1
ATOM 655 O O . GLU A 1 86 ? 11.746 4.343 -21.105 1.00 95.81 86 GLU A O 1
ATOM 660 N N . LYS A 1 87 ? 10.925 5.762 -19.573 1.00 97.94 87 LYS A N 1
ATOM 661 C CA . LYS A 1 87 ? 11.673 6.926 -20.059 1.00 97.94 87 LYS A CA 1
ATOM 662 C C . LYS A 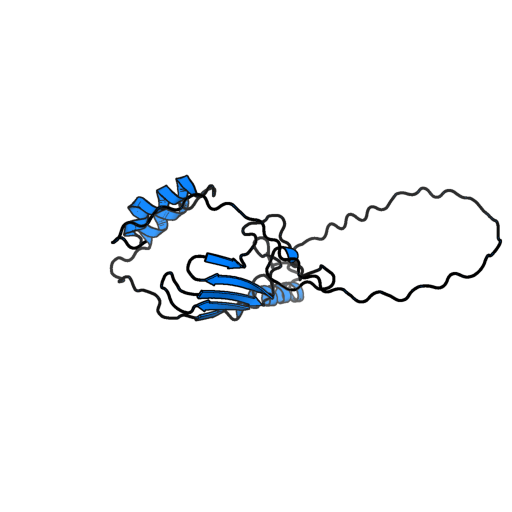1 87 ? 13.187 6.715 -19.954 1.00 97.94 87 LYS A C 1
ATOM 664 O O . LYS A 1 87 ? 13.893 6.866 -20.946 1.00 97.94 87 LYS A O 1
ATOM 669 N N . HIS A 1 88 ? 13.694 6.310 -18.787 1.00 97.94 88 HIS A N 1
ATOM 670 C CA . HIS A 1 88 ? 15.125 6.038 -18.600 1.00 97.94 88 HIS A CA 1
ATOM 671 C C . HIS A 1 88 ? 15.639 4.919 -19.511 1.00 97.94 88 HIS A C 1
ATOM 673 O O . HIS A 1 88 ? 16.749 5.014 -20.036 1.00 97.94 88 HIS A O 1
ATOM 679 N N . ARG A 1 89 ? 14.833 3.880 -19.753 1.00 97.06 89 ARG A N 1
ATOM 680 C CA . ARG A 1 89 ? 15.153 2.848 -20.744 1.00 97.06 89 ARG A CA 1
ATOM 681 C C . ARG A 1 89 ? 15.291 3.457 -22.138 1.00 97.06 89 ARG A C 1
ATOM 683 O O . ARG A 1 89 ? 16.271 3.172 -22.817 1.00 97.06 89 ARG A O 1
ATOM 690 N N . A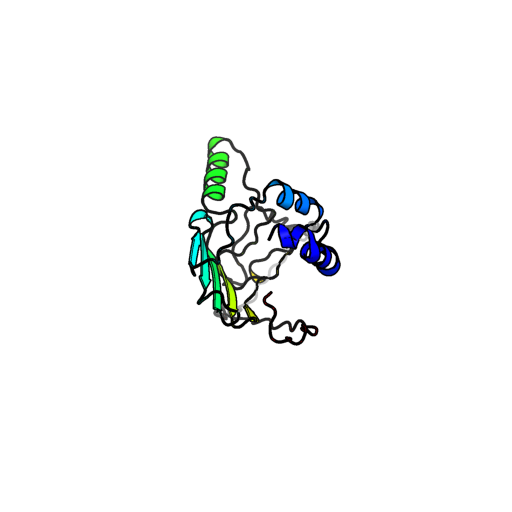LA A 1 90 ? 14.310 4.245 -22.571 1.00 97.88 90 ALA A N 1
ATOM 691 C CA . ALA A 1 90 ? 14.259 4.782 -23.927 1.00 97.88 90 ALA A CA 1
ATOM 692 C C . ALA A 1 90 ? 15.373 5.804 -24.205 1.00 97.88 90 ALA A C 1
ATOM 694 O O . ALA A 1 90 ? 15.962 5.786 -25.281 1.00 97.88 90 ALA A O 1
ATOM 695 N N . GLU A 1 91 ? 15.667 6.678 -23.242 1.00 98.38 91 GLU A N 1
ATOM 696 C CA . GLU A 1 91 ? 16.606 7.793 -23.421 1.00 98.38 91 GLU A CA 1
ATOM 697 C C . GLU A 1 91 ? 18.051 7.425 -23.066 1.00 98.38 91 GLU A C 1
ATOM 699 O O . GLU A 1 91 ? 18.983 7.893 -23.715 1.00 98.38 91 GLU A O 1
ATOM 704 N N . LEU A 1 92 ? 18.247 6.594 -22.035 1.00 97.94 92 LEU A N 1
ATOM 705 C CA . LEU A 1 92 ? 19.565 6.314 -21.449 1.00 97.94 92 LEU A CA 1
ATOM 706 C C . LEU A 1 92 ? 19.976 4.839 -21.565 1.00 97.94 92 LEU A C 1
ATOM 708 O O . LEU A 1 92 ? 21.108 4.488 -21.238 1.00 97.94 92 LEU A O 1
ATOM 712 N N . GLY A 1 93 ? 19.068 3.956 -21.994 1.00 97.38 93 GLY A N 1
ATOM 713 C CA . GLY A 1 93 ? 19.297 2.510 -21.994 1.00 97.38 93 GLY A CA 1
ATOM 714 C C . GLY A 1 93 ? 19.347 1.895 -20.590 1.00 97.38 93 GLY A C 1
ATOM 715 O O . GLY A 1 93 ? 19.875 0.796 -20.429 1.00 97.38 93 GLY A O 1
ATOM 716 N N . TRP A 1 94 ? 18.844 2.589 -19.561 1.00 97.25 94 TRP A N 1
ATOM 717 C CA . TRP A 1 94 ? 18.944 2.145 -18.166 1.00 97.25 94 TRP A CA 1
ATOM 718 C C . TRP A 1 94 ? 17.746 1.301 -17.722 1.00 97.25 94 TRP A C 1
ATOM 720 O O . TRP A 1 94 ? 16.588 1.655 -17.935 1.00 97.25 94 TRP A O 1
ATOM 730 N N . GLU A 1 95 ? 18.023 0.208 -17.012 1.00 94.75 95 GLU A N 1
ATOM 731 C CA . GLU A 1 95 ? 17.016 -0.604 -16.323 1.00 94.75 95 GLU A CA 1
ATOM 732 C C . GLU A 1 95 ? 16.874 -0.155 -14.869 1.00 94.75 95 GLU A C 1
ATOM 734 O O . GLU A 1 95 ? 17.644 -0.573 -14.007 1.00 94.75 95 GLU A O 1
ATOM 739 N N . THR A 1 96 ? 15.888 0.700 -14.584 1.00 94.19 96 THR A N 1
ATOM 740 C CA . THR A 1 96 ? 15.750 1.318 -13.250 1.00 94.19 96 THR A CA 1
ATOM 741 C C . THR A 1 96 ? 14.547 0.834 -12.440 1.00 94.19 96 THR A C 1
ATOM 743 O O . THR A 1 96 ? 14.448 1.151 -11.258 1.00 94.19 96 THR A O 1
ATOM 746 N N . LEU A 1 97 ? 13.616 0.074 -13.032 1.00 92.94 97 LEU A N 1
ATOM 747 C CA . LEU A 1 97 ? 12.458 -0.441 -12.292 1.00 92.94 97 LEU A CA 1
ATOM 748 C C . LEU A 1 97 ? 12.848 -1.653 -11.438 1.00 92.94 97 LEU A C 1
ATOM 750 O O . LEU A 1 97 ? 13.191 -2.707 -11.977 1.00 92.94 97 LEU A O 1
ATOM 754 N N . ASN A 1 98 ? 12.704 -1.540 -10.119 1.00 90.19 98 ASN A N 1
ATOM 755 C CA . ASN A 1 98 ? 12.849 -2.665 -9.200 1.00 90.19 98 ASN A CA 1
ATOM 756 C C . ASN A 1 98 ? 11.491 -3.068 -8.610 1.00 90.19 98 ASN A C 1
ATOM 758 O O . ASN A 1 98 ? 10.877 -2.322 -7.857 1.00 90.19 98 ASN A O 1
ATOM 762 N N . GLN A 1 99 ? 11.060 -4.291 -8.925 1.00 88.00 99 GLN A N 1
ATOM 763 C CA . GLN A 1 99 ? 9.770 -4.849 -8.511 1.00 88.00 99 GLN A CA 1
ATOM 764 C C . GLN A 1 99 ? 9.921 -5.992 -7.501 1.00 88.00 99 GLN A C 1
ATOM 766 O O . GLN A 1 99 ? 9.042 -6.846 -7.404 1.00 88.00 99 GLN A O 1
ATOM 771 N N . GLY A 1 100 ? 11.041 -6.046 -6.773 1.00 86.81 100 GLY A N 1
ATOM 772 C CA . GLY A 1 100 ? 11.370 -7.144 -5.861 1.00 86.81 100 GLY A CA 1
ATOM 773 C C . GLY A 1 100 ? 10.302 -7.403 -4.797 1.00 86.81 100 GLY A C 1
ATOM 774 O O . GLY A 1 100 ? 10.054 -8.558 -4.459 1.00 86.81 100 GLY A O 1
ATOM 775 N N . HIS A 1 101 ? 9.595 -6.364 -4.344 1.00 89.12 101 HIS A N 1
ATOM 776 C CA . HIS A 1 101 ? 8.488 -6.482 -3.390 1.00 89.12 101 HIS A CA 1
ATOM 777 C C . HIS A 1 101 ? 7.096 -6.490 -4.029 1.00 89.12 101 HIS A C 1
ATOM 779 O O . HIS A 1 101 ? 6.165 -6.969 -3.393 1.00 89.12 101 HIS A O 1
ATOM 785 N N . HIS A 1 102 ? 6.946 -6.135 -5.307 1.00 89.62 102 HIS A N 1
ATOM 786 C CA . HIS A 1 102 ? 5.639 -6.177 -5.966 1.00 89.62 102 HIS A CA 1
ATOM 787 C C . HIS A 1 102 ? 5.174 -7.594 -6.277 1.00 89.62 102 HIS A C 1
ATOM 789 O O . HIS A 1 102 ? 5.970 -8.467 -6.637 1.00 89.62 102 HIS A O 1
ATOM 795 N N . HIS A 1 103 ? 3.867 -7.791 -6.150 1.00 92.00 103 HIS A N 1
ATOM 796 C CA . HIS A 1 103 ? 3.162 -8.987 -6.575 1.00 92.00 103 HIS A CA 1
ATOM 797 C C . HIS A 1 103 ? 2.531 -8.754 -7.964 1.00 92.00 103 HIS A C 1
ATOM 799 O O . HIS A 1 103 ? 2.334 -7.612 -8.379 1.00 92.00 103 HIS A O 1
ATOM 805 N N . PRO A 1 104 ? 2.272 -9.817 -8.741 1.00 93.06 104 PRO A N 1
ATOM 806 C CA . PRO A 1 104 ? 1.510 -9.747 -9.988 1.00 93.06 104 PRO A CA 1
ATOM 807 C C . PRO A 1 104 ? -0.004 -9.704 -9.701 1.00 93.06 104 PRO A C 1
ATOM 809 O O . PRO A 1 104 ? -0.741 -10.626 -10.041 1.00 93.06 104 PRO A O 1
ATOM 812 N N . ASP A 1 105 ? -0.456 -8.645 -9.041 1.00 93.50 105 ASP A N 1
ATOM 813 C CA . ASP A 1 105 ? -1.762 -8.545 -8.376 1.00 93.50 105 ASP A CA 1
ATOM 814 C C . ASP A 1 105 ? -2.584 -7.335 -8.860 1.00 93.50 105 ASP A C 1
ATOM 816 O O . ASP A 1 105 ? -3.444 -6.801 -8.162 1.00 93.50 105 ASP A O 1
ATOM 820 N N . SER A 1 106 ? -2.304 -6.859 -10.072 1.00 93.94 106 SER A N 1
ATOM 821 C CA . SER A 1 106 ? -3.125 -5.828 -10.709 1.00 93.94 106 SER A CA 1
ATOM 822 C C . SER A 1 106 ? -4.491 -6.410 -11.082 1.00 93.94 106 SER A C 1
ATOM 824 O O . SER A 1 106 ? -4.566 -7.451 -11.738 1.00 93.94 106 SER A O 1
ATOM 826 N N . GLY A 1 107 ? -5.556 -5.742 -10.648 1.00 94.62 107 GLY A N 1
ATOM 827 C CA . GLY A 1 107 ? -6.941 -6.207 -10.701 1.00 94.62 107 GLY A CA 1
ATOM 828 C C . GLY A 1 107 ? -7.388 -6.995 -9.465 1.00 94.62 107 GLY A C 1
ATOM 829 O O . GLY A 1 107 ? -8.480 -7.562 -9.499 1.00 94.62 107 GLY A O 1
ATOM 830 N N . SER A 1 108 ? -6.566 -7.074 -8.410 1.00 95.94 108 SER A N 1
ATOM 831 C CA . SER A 1 108 ? -6.924 -7.776 -7.175 1.00 95.94 108 SER A CA 1
ATOM 832 C C . SER A 1 108 ? -7.743 -6.922 -6.210 1.00 95.94 108 SER A C 1
ATOM 834 O O . SER A 1 108 ? -7.718 -5.686 -6.254 1.00 95.94 108 SER A O 1
ATOM 836 N N . PHE A 1 109 ? -8.443 -7.606 -5.301 1.00 97.50 109 PHE A N 1
ATOM 837 C CA . PHE A 1 109 ? -9.097 -6.985 -4.156 1.00 97.50 109 PHE A CA 1
ATOM 838 C C . PHE A 1 109 ? -8.862 -7.733 -2.839 1.00 97.50 109 PHE A C 1
ATOM 840 O O . PHE A 1 109 ? -8.559 -8.929 -2.811 1.00 97.50 109 PHE A O 1
ATOM 847 N N . VAL A 1 110 ? -9.059 -7.008 -1.742 1.00 97.69 110 VAL A N 1
ATOM 848 C CA . VAL A 1 110 ? -9.131 -7.527 -0.371 1.00 97.69 110 VAL A CA 1
ATOM 849 C C . VAL A 1 110 ? -10.445 -7.064 0.251 1.00 97.69 110 VAL A C 1
ATOM 851 O O . VAL A 1 110 ? -10.850 -5.921 0.040 1.00 97.69 110 VAL A O 1
ATOM 854 N N . LEU A 1 111 ? -11.101 -7.943 1.010 1.00 98.06 111 LEU A N 1
ATOM 855 C CA . LEU A 1 111 ? -12.363 -7.685 1.701 1.00 98.06 111 LEU A CA 1
ATOM 856 C C . LEU A 1 111 ? -12.283 -8.154 3.156 1.00 98.06 111 LEU A C 1
ATOM 858 O O . LEU A 1 111 ? -12.021 -9.328 3.432 1.00 98.06 111 LEU A O 1
ATOM 862 N N . VAL A 1 112 ? -12.581 -7.234 4.066 1.00 97.38 112 VAL A N 1
ATOM 863 C CA . VAL A 1 112 ? -12.730 -7.474 5.506 1.00 97.38 112 VAL A CA 1
ATOM 864 C C . VAL A 1 112 ? -14.100 -6.952 5.921 1.00 97.38 112 VAL A C 1
ATOM 866 O O . VAL A 1 112 ? -14.528 -5.906 5.438 1.00 97.38 112 VAL A O 1
ATOM 869 N N . SER A 1 113 ? -14.816 -7.668 6.779 1.00 97.38 113 SER A N 1
ATOM 870 C CA . SER A 1 113 ? -16.129 -7.238 7.265 1.00 97.38 113 SER A CA 1
ATOM 871 C C . SER A 1 113 ? -16.392 -7.825 8.639 1.00 97.38 113 SER A C 1
ATOM 873 O O . SER A 1 113 ? -16.103 -9.001 8.848 1.00 97.38 113 SER A O 1
ATOM 875 N N . GLN A 1 114 ? -16.932 -7.020 9.558 1.00 95.56 114 GLN A N 1
ATOM 876 C CA . GLN A 1 114 ? -17.337 -7.470 10.896 1.00 95.56 114 GLN A CA 1
ATOM 877 C C . GLN A 1 114 ? -16.217 -8.212 11.646 1.00 95.56 114 GLN A C 1
ATOM 879 O O . GLN A 1 114 ? -16.404 -9.325 12.136 1.00 95.56 114 GLN A O 1
ATOM 884 N N . GLY A 1 115 ? -15.012 -7.638 11.647 1.00 92.25 115 GLY A N 1
ATOM 885 C CA . GLY A 1 115 ? -13.824 -8.250 12.251 1.00 92.25 115 GLY A CA 1
ATOM 886 C C . GLY A 1 115 ? -13.290 -9.510 11.548 1.00 92.25 115 GLY A C 1
ATOM 887 O O . GLY A 1 115 ? -12.325 -10.102 12.024 1.00 92.25 115 GLY A O 1
ATOM 888 N N . ALA A 1 116 ? -13.872 -9.934 10.420 1.00 94.81 116 ALA A N 1
ATOM 889 C CA . ALA A 1 116 ? -13.493 -11.155 9.714 1.00 94.81 116 ALA A CA 1
ATOM 890 C C . ALA A 1 116 ? -12.805 -10.889 8.365 1.00 94.81 116 ALA A C 1
ATOM 892 O O . ALA A 1 116 ? -13.220 -10.050 7.561 1.00 94.81 116 ALA A O 1
ATOM 893 N N . PHE A 1 117 ? -11.771 -11.682 8.085 1.00 93.94 117 PHE A N 1
ATOM 894 C CA . PHE A 1 117 ? -11.058 -11.718 6.810 1.00 93.94 117 PHE A CA 1
ATOM 895 C C . PHE A 1 117 ? -11.828 -12.570 5.790 1.00 93.94 117 PHE A C 1
ATOM 897 O O . PHE A 1 117 ? -11.788 -13.797 5.853 1.00 93.94 117 PHE A O 1
ATOM 904 N N . LEU A 1 118 ? -12.538 -11.933 4.852 1.00 96.38 118 LEU A N 1
ATOM 905 C CA . LEU A 1 118 ? -13.412 -12.634 3.898 1.00 96.38 118 LEU A CA 1
ATOM 906 C C . LEU A 1 118 ? -12.710 -12.981 2.581 1.00 96.38 118 LEU A C 1
ATOM 908 O O . LEU A 1 118 ? -12.891 -14.073 2.047 1.00 96.38 118 LEU A O 1
ATOM 912 N N . ALA A 1 119 ? -11.912 -12.054 2.052 1.00 96.69 119 ALA A N 1
ATOM 913 C CA . ALA A 1 119 ? -11.072 -12.276 0.880 1.00 96.69 119 ALA A CA 1
ATOM 914 C C . ALA A 1 119 ? -9.725 -11.599 1.122 1.00 96.69 119 ALA A C 1
ATOM 916 O O . ALA A 1 119 ? -9.642 -10.373 1.148 1.00 96.69 119 ALA A O 1
ATOM 917 N N . VAL A 1 120 ? -8.680 -12.393 1.334 1.00 91.69 120 VAL A N 1
ATOM 918 C CA . VAL A 1 120 ? -7.333 -11.903 1.653 1.00 91.69 120 VAL A CA 1
ATOM 919 C C . VAL A 1 120 ? -6.332 -12.298 0.586 1.00 91.69 120 VAL A C 1
ATOM 921 O O . VAL A 1 120 ? -6.624 -13.105 -0.296 1.00 91.69 120 VAL A O 1
ATOM 924 N N . ASP A 1 121 ? -5.167 -11.673 0.663 1.00 89.25 121 ASP A N 1
ATOM 925 C CA . ASP A 1 121 ? -4.011 -11.983 -0.163 1.00 89.25 121 ASP A CA 1
ATOM 926 C C . ASP A 1 121 ? -3.159 -13.100 0.480 1.00 89.25 121 ASP A C 1
ATOM 928 O O . ASP A 1 121 ? -3.288 -13.374 1.673 1.00 89.25 121 ASP A O 1
ATOM 932 N N . GLU A 1 122 ? -2.259 -13.726 -0.283 1.00 84.94 122 GLU A N 1
ATOM 933 C CA . GLU A 1 122 ? -1.359 -14.795 0.185 1.00 84.94 122 GLU A CA 1
ATOM 934 C C . GLU A 1 122 ? -0.294 -14.321 1.192 1.00 84.94 122 GLU A C 1
ATOM 936 O O . GLU A 1 122 ? 0.455 -15.133 1.738 1.00 84.94 122 GLU A O 1
ATOM 941 N N . GLY A 1 123 ? -0.208 -13.012 1.437 1.00 86.00 123 GLY A N 1
ATOM 942 C CA . GLY A 1 123 ? 0.813 -12.410 2.283 1.00 86.00 123 GLY A CA 1
ATOM 943 C C . GLY A 1 123 ? 2.199 -12.445 1.633 1.00 86.00 123 GLY A C 1
ATOM 944 O O . GLY A 1 123 ? 2.343 -12.398 0.410 1.00 86.00 123 GLY A O 1
ATOM 945 N N . TYR A 1 124 ? 3.253 -12.487 2.452 1.00 83.81 124 TYR A N 1
ATOM 946 C CA . TYR A 1 124 ? 4.624 -12.480 1.944 1.00 83.81 124 TYR A CA 1
ATOM 947 C C . TYR A 1 124 ? 4.972 -13.816 1.279 1.00 83.81 124 TYR A C 1
ATOM 949 O O . TYR A 1 124 ? 5.047 -14.856 1.932 1.00 83.81 124 TYR A O 1
ATOM 957 N N . SER A 1 125 ? 5.251 -13.782 -0.024 1.00 85.38 125 SER A N 1
ATOM 958 C CA . SER A 1 125 ? 5.551 -14.976 -0.813 1.00 85.38 125 SER A CA 1
ATOM 959 C C . SER A 1 125 ? 6.780 -14.763 -1.688 1.00 85.38 125 SER A C 1
ATOM 961 O O . SER A 1 125 ? 6.871 -13.808 -2.459 1.00 85.38 125 SER A O 1
ATOM 963 N N . ASN A 1 126 ? 7.729 -15.702 -1.627 1.00 84.75 126 ASN A N 1
ATOM 964 C CA . ASN A 1 126 ? 8.832 -15.755 -2.594 1.00 84.75 126 ASN A CA 1
ATOM 965 C C . ASN A 1 126 ? 8.341 -16.193 -3.984 1.00 84.75 126 ASN A C 1
ATOM 967 O O . ASN A 1 126 ? 8.986 -15.918 -4.995 1.00 84.75 126 ASN A O 1
ATOM 971 N N . ARG A 1 127 ? 7.195 -16.884 -4.054 1.00 89.06 127 ARG A N 1
ATOM 972 C CA . ARG A 1 127 ? 6.622 -17.423 -5.290 1.00 89.06 127 ARG A CA 1
ATOM 973 C C . ARG A 1 127 ? 5.367 -16.649 -5.676 1.00 89.06 127 ARG A C 1
ATOM 975 O O . ARG A 1 127 ? 4.276 -17.208 -5.743 1.00 89.06 127 ARG A O 1
ATOM 982 N N . LYS A 1 128 ? 5.566 -15.378 -6.000 1.00 89.94 128 LYS A N 1
ATOM 983 C CA . LYS A 1 128 ? 4.504 -14.429 -6.339 1.00 89.94 128 LYS A CA 1
ATOM 984 C C . LYS A 1 128 ? 3.809 -14.818 -7.637 1.00 89.94 128 LYS A C 1
ATOM 986 O O . LYS A 1 128 ? 4.455 -14.914 -8.688 1.00 89.94 128 LYS A O 1
ATOM 991 N N . ARG A 1 129 ? 2.502 -15.067 -7.584 1.00 91.44 129 ARG A N 1
ATOM 992 C CA . ARG A 1 129 ? 1.715 -15.500 -8.747 1.00 91.44 129 ARG A CA 1
ATOM 993 C C . ARG A 1 129 ? 0.346 -14.860 -8.733 1.00 91.44 129 ARG A C 1
ATOM 995 O O . ARG A 1 129 ? -0.335 -14.909 -7.727 1.00 91.44 129 ARG A O 1
ATOM 1002 N N . ALA A 1 130 ? -0.109 -14.418 -9.903 1.00 93.06 130 ALA A N 1
ATOM 1003 C CA . ALA A 1 130 ? -1.424 -13.800 -10.053 1.00 93.06 130 ALA A CA 1
ATOM 1004 C C . ALA A 1 130 ? -2.561 -14.704 -9.543 1.00 93.06 130 ALA A C 1
ATOM 1006 O O . ALA A 1 130 ? -3.527 -14.233 -8.962 1.00 93.06 130 ALA A O 1
ATOM 1007 N N . ALA A 1 131 ? -2.404 -16.023 -9.698 1.00 93.06 131 ALA A N 1
ATOM 1008 C CA . ALA A 1 131 ? -3.355 -17.025 -9.225 1.00 93.06 131 ALA A CA 1
ATOM 1009 C C . ALA A 1 131 ? -3.482 -17.127 -7.693 1.00 93.06 131 ALA A C 1
ATOM 1011 O O . ALA A 1 131 ? -4.320 -17.888 -7.222 1.00 93.06 131 ALA A O 1
ATOM 1012 N N . HIS A 1 132 ? -2.635 -16.436 -6.931 1.00 93.50 132 HIS A N 1
ATOM 1013 C CA . HIS A 1 132 ? -2.689 -16.398 -5.471 1.00 93.50 132 HIS A CA 1
ATOM 1014 C C . HIS A 1 132 ? -3.427 -15.156 -4.941 1.00 93.50 132 HIS A C 1
ATOM 1016 O O . HIS A 1 132 ? -3.523 -14.970 -3.734 1.00 93.50 132 HIS A O 1
ATOM 1022 N N . HIS A 1 133 ? -3.963 -14.326 -5.838 1.00 95.31 133 HIS A N 1
ATOM 1023 C CA . HIS A 1 133 ? -4.695 -13.107 -5.512 1.00 95.31 133 HIS A CA 1
ATOM 1024 C C . HIS A 1 133 ? -6.163 -13.227 -5.937 1.00 95.31 133 HIS A C 1
ATOM 1026 O O . HIS A 1 133 ? -6.496 -13.973 -6.863 1.00 95.31 133 HIS A O 1
ATOM 1032 N N . ASN A 1 134 ? -7.041 -12.434 -5.317 1.00 96.44 134 ASN A N 1
ATOM 1033 C CA . ASN A 1 134 ? -8.457 -12.351 -5.692 1.00 96.44 134 ASN A CA 1
ATOM 1034 C C . ASN A 1 134 ? -8.624 -11.527 -6.978 1.00 96.44 134 ASN A C 1
ATOM 1036 O O . ASN A 1 134 ? -9.001 -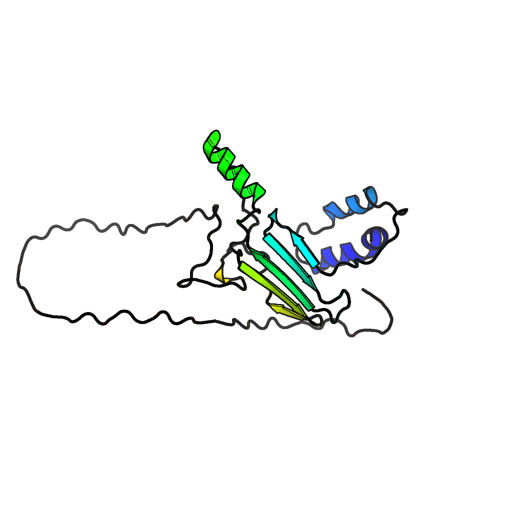10.359 -6.934 1.00 96.44 134 ASN A O 1
ATOM 1040 N N . LEU A 1 135 ? -8.284 -12.119 -8.122 1.00 95.12 135 LEU A N 1
ATOM 1041 C CA . LEU A 1 135 ? -8.341 -11.491 -9.442 1.00 95.12 135 LEU A CA 1
ATOM 1042 C C . LEU A 1 135 ? -8.764 -12.485 -10.528 1.00 95.12 135 LEU A C 1
ATOM 1044 O O . LEU A 1 135 ? -8.891 -13.689 -10.298 1.00 95.12 135 LEU A O 1
ATOM 1048 N N . LEU A 1 136 ? -8.960 -11.975 -11.743 1.00 94.00 136 LEU A N 1
ATOM 1049 C CA . LEU A 1 136 ? -9.296 -12.789 -12.909 1.00 94.00 136 LEU A CA 1
ATOM 1050 C C . LEU A 1 136 ? -8.048 -13.306 -13.632 1.00 94.00 136 LEU A C 1
ATOM 1052 O O . LEU A 1 136 ? -7.099 -12.568 -13.891 1.00 94.00 136 LEU A O 1
ATOM 1056 N N . LEU A 1 137 ? -8.098 -14.575 -14.039 1.00 95.12 137 LEU A N 1
ATOM 1057 C CA . LEU A 1 137 ? -7.101 -15.197 -14.908 1.00 95.12 137 LEU A CA 1
ATOM 1058 C C . LEU A 1 137 ? -7.701 -15.452 -16.292 1.00 95.12 137 LEU A C 1
ATOM 1060 O O . LEU A 1 137 ? -8.842 -15.895 -16.407 1.00 95.12 137 LEU A O 1
ATOM 1064 N N . VAL A 1 138 ? -6.899 -15.262 -17.337 1.00 93.25 138 VAL A N 1
ATOM 1065 C CA . VAL A 1 138 ? -7.242 -15.616 -18.720 1.00 93.25 138 VAL A CA 1
ATOM 1066 C C . VAL A 1 138 ? -6.437 -16.851 -19.103 1.00 93.25 138 VAL A C 1
ATOM 1068 O O . VAL A 1 138 ? -5.208 -16.842 -19.035 1.00 93.25 138 VAL A O 1
ATOM 1071 N N . ASP A 1 139 ? -7.118 -17.949 -19.436 1.00 94.19 139 ASP A N 1
ATOM 1072 C CA . ASP A 1 139 ? -6.496 -19.252 -19.722 1.00 94.19 139 ASP A CA 1
ATOM 1073 C C . ASP A 1 139 ? -5.503 -19.709 -18.636 1.00 94.19 139 ASP A C 1
ATOM 1075 O O . ASP A 1 139 ? -4.417 -20.228 -18.916 1.00 94.19 139 ASP A O 1
ATOM 1079 N N . GLY A 1 140 ? -5.852 -19.457 -17.369 1.00 92.19 140 GLY A N 1
ATOM 1080 C CA . GLY A 1 140 ? -5.017 -19.778 -16.208 1.00 92.19 140 GLY A CA 1
ATOM 1081 C C . GLY A 1 140 ? -3.786 -18.881 -16.034 1.00 92.19 140 GLY A C 1
ATOM 1082 O O . GLY A 1 140 ? -2.894 -19.217 -15.255 1.00 92.19 140 GLY A O 1
ATOM 1083 N N . ARG A 1 141 ? -3.705 -17.751 -16.747 1.00 88.00 141 ARG A N 1
ATOM 1084 C CA . ARG A 1 141 ? -2.600 -16.787 -16.670 1.00 88.00 141 ARG A CA 1
ATOM 1085 C C . ARG A 1 141 ? -3.102 -15.427 -16.198 1.00 88.00 141 ARG A C 1
ATOM 1087 O O . ARG A 1 141 ? -4.162 -14.977 -16.615 1.00 88.00 141 ARG A O 1
ATOM 1094 N N . GLY A 1 142 ? -2.318 -14.772 -15.347 1.00 86.69 142 GLY A N 1
ATOM 1095 C CA . GLY A 1 142 ? -2.548 -13.383 -14.954 1.00 86.69 142 GLY A CA 1
ATOM 1096 C C . GLY A 1 142 ? -1.460 -12.454 -15.479 1.00 86.69 142 GLY A C 1
ATOM 1097 O O . GLY A 1 142 ? -0.619 -12.851 -16.295 1.00 86.69 142 GLY A O 1
ATOM 1098 N N . THR A 1 143 ? -1.480 -11.213 -15.001 1.00 79.62 143 THR A N 1
ATOM 1099 C CA . THR A 1 143 ? -0.487 -10.192 -15.348 1.00 79.62 143 THR A CA 1
ATOM 1100 C C . THR A 1 143 ? 0.917 -10.631 -14.917 1.00 79.62 143 THR A C 1
ATOM 1102 O O . THR A 1 143 ? 1.095 -11.370 -13.948 1.00 79.62 143 THR A O 1
ATOM 1105 N N . ARG A 1 144 ? 1.945 -10.245 -15.684 1.00 68.50 144 ARG A N 1
ATOM 1106 C CA . ARG A 1 144 ? 3.343 -10.580 -15.372 1.00 68.50 144 ARG A CA 1
ATOM 1107 C C . ARG A 1 144 ? 4.058 -9.367 -14.801 1.00 68.50 144 ARG A C 1
ATOM 1109 O O . ARG A 1 144 ? 4.018 -8.293 -15.393 1.00 68.50 144 ARG A O 1
ATOM 1116 N N . THR A 1 145 ? 4.791 -9.566 -13.712 1.00 64.25 145 THR A N 1
ATOM 1117 C CA . THR A 1 145 ? 5.761 -8.582 -13.226 1.00 64.25 145 THR A CA 1
ATOM 1118 C C . THR A 1 145 ? 6.951 -8.522 -14.187 1.00 64.25 145 THR A C 1
ATOM 1120 O O . THR A 1 145 ? 7.489 -9.562 -14.571 1.00 64.25 145 THR A O 1
ATOM 1123 N N . ARG A 1 146 ? 7.395 -7.312 -14.557 1.00 59.56 146 ARG A N 1
ATOM 1124 C CA . ARG A 1 146 ? 8.475 -7.091 -15.541 1.00 59.56 146 ARG A CA 1
ATOM 1125 C C . ARG A 1 146 ? 9.827 -7.707 -15.138 1.00 59.56 146 ARG A C 1
ATOM 1127 O O . ARG A 1 146 ? 10.639 -7.998 -16.005 1.00 59.56 146 ARG A O 1
ATOM 1134 N N . THR A 1 147 ? 10.053 -7.959 -13.849 1.00 48.97 147 THR A N 1
ATOM 1135 C CA . THR A 1 147 ? 11.294 -8.553 -13.312 1.00 48.97 147 THR A CA 1
ATOM 1136 C C . THR A 1 147 ? 11.243 -10.068 -13.126 1.00 48.97 147 THR A C 1
ATOM 1138 O O . THR A 1 147 ? 12.225 -10.651 -12.669 1.00 48.97 147 THR A O 1
ATOM 1141 N N . ALA A 1 148 ? 10.145 -10.742 -13.483 1.00 40.94 148 ALA A N 1
ATOM 1142 C CA . ALA A 1 148 ? 10.162 -12.196 -13.562 1.00 40.94 148 ALA A CA 1
ATOM 1143 C C . ALA A 1 148 ? 10.964 -12.597 -14.807 1.00 40.94 148 ALA A C 1
ATOM 1145 O O . ALA A 1 148 ? 10.390 -12.884 -15.860 1.00 40.94 148 ALA A O 1
ATOM 1146 N N . THR A 1 149 ? 12.298 -12.605 -14.687 1.00 31.33 149 THR A N 1
ATOM 1147 C CA . THR A 1 149 ? 13.186 -13.292 -15.621 1.00 31.33 149 THR A CA 1
ATOM 1148 C C . THR A 1 149 ? 12.655 -14.705 -15.740 1.00 31.33 149 THR A C 1
ATOM 1150 O O . THR A 1 149 ? 12.812 -15.548 -14.855 1.00 31.33 149 THR A O 1
ATOM 1153 N N . THR A 1 150 ? 11.944 -14.951 -16.831 1.00 31.95 150 THR A N 1
ATOM 1154 C CA . THR A 1 150 ? 11.510 -16.282 -17.185 1.00 31.95 150 THR A CA 1
ATOM 1155 C C . THR A 1 150 ? 12.784 -17.001 -17.589 1.00 31.95 150 THR A C 1
ATOM 1157 O O . THR A 1 150 ? 13.212 -16.928 -18.735 1.00 31.95 150 THR A O 1
ATOM 1160 N N . SER A 1 151 ? 13.416 -17.695 -16.642 1.00 29.16 151 SER A N 1
ATOM 1161 C CA . SER A 1 151 ? 14.261 -18.827 -16.994 1.00 29.16 151 SER A CA 1
ATOM 1162 C C . SER A 1 151 ? 13.324 -19.900 -17.542 1.00 29.16 151 SER A C 1
ATOM 1164 O O . SER A 1 151 ? 12.947 -20.858 -16.869 1.00 29.16 151 SER A O 1
ATOM 1166 N N . THR A 1 152 ? 12.869 -19.718 -18.783 1.00 32.47 152 THR A N 1
ATOM 1167 C CA . THR A 1 152 ? 12.486 -20.846 -19.615 1.00 32.47 152 THR A CA 1
ATOM 1168 C C . THR A 1 152 ? 13.774 -21.605 -19.842 1.00 32.47 152 THR A C 1
ATOM 1170 O O . THR A 1 152 ? 14.486 -21.379 -20.817 1.00 32.47 152 THR A O 1
ATOM 1173 N N . ARG A 1 153 ? 14.081 -22.527 -18.929 1.00 28.08 153 ARG A N 1
ATOM 1174 C CA . ARG A 1 153 ? 14.911 -23.671 -19.264 1.00 28.08 153 ARG A CA 1
ATOM 1175 C C . ARG A 1 153 ? 14.122 -24.449 -20.308 1.00 28.08 153 ARG A C 1
ATOM 1177 O O . ARG A 1 153 ? 13.363 -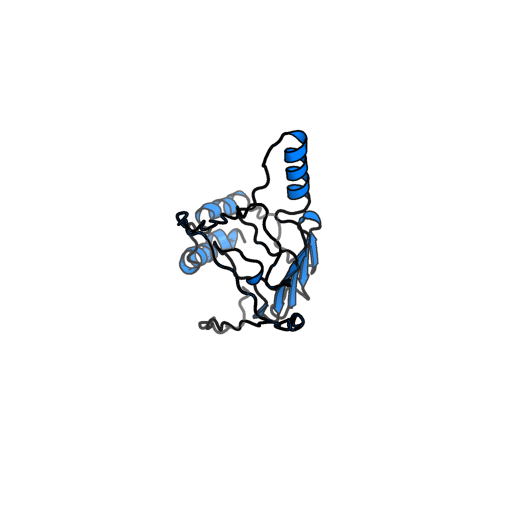25.354 -19.976 1.00 28.08 153 ARG A O 1
ATOM 1184 N N . THR A 1 154 ? 14.257 -24.061 -21.573 1.00 32.97 154 THR A N 1
ATOM 1185 C CA . THR A 1 154 ? 13.956 -24.955 -22.680 1.00 32.97 154 THR A CA 1
ATOM 1186 C C . THR A 1 154 ? 14.845 -26.164 -22.460 1.00 32.97 154 THR A C 1
ATOM 1188 O O . THR A 1 154 ? 16.055 -26.102 -22.685 1.00 32.97 154 THR A O 1
ATOM 1191 N N . SER A 1 155 ? 14.275 -27.258 -21.963 1.00 34.41 155 SER A N 1
ATOM 1192 C CA . SER A 1 155 ? 14.897 -28.561 -22.105 1.00 34.41 155 SER A CA 1
ATOM 1193 C C . SER A 1 155 ? 14.932 -28.849 -23.603 1.00 34.41 155 SER A C 1
ATOM 1195 O O . SER A 1 155 ? 13.997 -29.419 -24.159 1.00 34.41 155 SER A O 1
ATOM 1197 N N . ARG A 1 156 ? 15.994 -28.405 -24.280 1.00 33.78 156 ARG A N 1
ATOM 1198 C CA . ARG A 1 156 ? 16.412 -29.041 -25.523 1.00 33.78 156 ARG A CA 1
ATOM 1199 C C . ARG A 1 156 ? 16.791 -30.459 -25.126 1.00 33.78 156 ARG A C 1
ATOM 1201 O O . ARG A 1 156 ? 17.856 -30.683 -24.562 1.00 33.78 156 ARG A O 1
ATOM 1208 N N . SER A 1 157 ? 15.884 -31.399 -25.363 1.00 34.62 157 SER A N 1
ATOM 1209 C CA . SER A 1 157 ? 16.242 -32.805 -25.453 1.00 34.62 157 SER A CA 1
ATOM 1210 C C . SER A 1 157 ? 17.309 -32.917 -26.539 1.00 34.62 157 SER A C 1
ATOM 1212 O O . SER A 1 157 ? 17.034 -32.669 -27.714 1.00 34.62 157 SER A O 1
ATOM 1214 N N . SER A 1 158 ? 18.537 -33.232 -26.145 1.00 34.84 158 SER A N 1
ATOM 1215 C CA . SER A 1 158 ? 19.626 -33.600 -27.041 1.00 34.84 158 SER A CA 1
ATOM 1216 C C . SER A 1 158 ? 19.326 -34.969 -27.662 1.00 34.84 158 SER A C 1
ATOM 1218 O O . SER A 1 158 ? 19.855 -35.997 -27.253 1.00 34.84 158 SER A O 1
ATOM 1220 N N . GLY A 1 159 ? 18.440 -34.990 -28.658 1.00 30.62 159 GLY A N 1
ATOM 1221 C CA . GLY A 1 159 ? 18.295 -36.126 -29.560 1.00 30.62 159 GLY A CA 1
ATOM 1222 C C . GLY A 1 159 ? 19.435 -36.107 -30.575 1.00 30.62 159 GLY A C 1
ATOM 1223 O O . GLY A 1 159 ? 19.496 -35.209 -31.411 1.00 30.62 159 GLY A O 1
ATOM 1224 N N . ARG A 1 160 ? 20.358 -37.072 -30.481 1.00 31.61 160 ARG A N 1
ATOM 1225 C CA . ARG A 1 160 ? 21.379 -37.349 -31.511 1.00 31.61 160 ARG A CA 1
ATOM 1226 C C . ARG A 1 160 ? 20.689 -37.578 -32.869 1.00 31.61 160 ARG A C 1
ATOM 1228 O O . ARG A 1 160 ? 19.660 -38.254 -32.890 1.00 31.61 160 ARG A O 1
ATOM 1235 N N . PRO A 1 161 ? 21.243 -37.099 -33.998 1.00 31.11 161 PRO A N 1
ATOM 1236 C CA . PRO A 1 161 ? 20.699 -37.422 -35.309 1.00 31.11 161 PRO A CA 1
ATOM 1237 C C . PRO A 1 161 ? 21.067 -38.870 -35.659 1.00 31.11 161 PRO A C 1
ATOM 1239 O O . PRO A 1 161 ? 22.219 -39.180 -35.953 1.00 31.11 161 PRO A O 1
ATOM 1242 N N . GLY A 1 162 ? 20.086 -39.767 -35.581 1.00 29.72 162 GLY A N 1
ATOM 1243 C CA . GLY A 1 162 ? 20.154 -41.098 -36.177 1.00 29.72 162 GLY A CA 1
ATOM 1244 C C . GLY A 1 162 ? 19.674 -41.027 -37.623 1.00 29.72 162 GLY A C 1
ATOM 1245 O O . GLY A 1 162 ? 18.502 -40.764 -37.877 1.00 29.72 162 GLY A O 1
ATOM 1246 N N . SER A 1 163 ? 20.587 -41.236 -38.564 1.00 29.95 163 SER A N 1
ATOM 1247 C CA . SER A 1 163 ? 20.299 -41.455 -39.980 1.00 29.95 163 SER A CA 1
ATOM 1248 C C . SER A 1 163 ? 19.491 -42.742 -40.188 1.00 29.95 163 SER A C 1
ATOM 1250 O O . SER A 1 163 ? 19.956 -43.809 -39.792 1.00 29.95 163 SER A O 1
ATOM 1252 N N . ALA A 1 164 ? 18.355 -42.668 -40.882 1.00 30.95 164 ALA A N 1
ATOM 1253 C CA . ALA A 1 164 ? 17.813 -43.793 -41.644 1.00 30.95 164 ALA A CA 1
ATOM 1254 C C . ALA A 1 164 ? 16.909 -43.276 -42.775 1.00 30.95 164 ALA A C 1
ATOM 1256 O O . ALA A 1 164 ? 15.941 -42.553 -42.546 1.00 30.95 164 ALA A O 1
ATOM 1257 N N . MET A 1 165 ? 17.280 -43.633 -44.003 1.00 26.53 165 MET A N 1
ATOM 1258 C CA . MET A 1 165 ? 16.516 -43.439 -45.231 1.00 26.53 165 MET A CA 1
ATOM 1259 C C . MET A 1 165 ? 15.313 -44.394 -45.315 1.00 26.53 165 MET A C 1
ATOM 1261 O O . MET A 1 165 ? 15.411 -45.548 -44.920 1.00 26.53 165 MET A O 1
ATOM 1265 N N . SER A 1 166 ? 14.264 -43.896 -45.982 1.00 28.19 166 SER A N 1
ATOM 1266 C CA . SER A 1 166 ? 13.287 -44.596 -46.838 1.00 28.19 166 SER A CA 1
ATOM 1267 C C . SER A 1 166 ? 12.376 -45.683 -46.242 1.00 28.19 166 SER A C 1
ATOM 1269 O O . SER A 1 166 ? 12.787 -46.805 -45.970 1.00 28.19 166 SER A O 1
ATOM 1271 N N . SER A 1 167 ? 11.068 -45.414 -46.227 1.00 27.81 167 SER A N 1
ATOM 1272 C CA . SER A 1 167 ? 10.137 -46.029 -47.194 1.00 27.81 167 SER A CA 1
ATOM 1273 C C . SER A 1 167 ? 8.715 -45.481 -47.023 1.00 27.81 167 SER A C 1
ATOM 1275 O O . SER A 1 167 ? 8.268 -45.126 -45.935 1.00 27.81 167 SER A O 1
ATOM 1277 N N . SER A 1 168 ? 8.035 -45.337 -48.154 1.00 28.64 168 SER A N 1
ATOM 1278 C CA . SER A 1 168 ? 6.722 -44.736 -48.352 1.00 28.64 168 SER A CA 1
ATOM 1279 C C . SER A 1 168 ? 5.597 -45.771 -48.283 1.00 28.64 168 SER A C 1
ATOM 1281 O O . SER A 1 168 ? 5.671 -46.807 -48.938 1.00 28.64 168 SER A O 1
ATOM 1283 N N . THR A 1 169 ? 4.496 -45.459 -47.588 1.00 30.75 169 THR A N 1
ATOM 1284 C CA . THR A 1 169 ? 3.125 -45.876 -47.971 1.00 30.75 169 THR A CA 1
ATOM 1285 C C . THR A 1 169 ? 2.075 -45.049 -47.200 1.00 30.75 169 THR A C 1
ATOM 1287 O O . THR A 1 169 ? 2.253 -44.837 -46.000 1.00 30.75 169 THR A O 1
ATOM 1290 N N . PRO A 1 170 ? 0.985 -44.558 -47.829 1.00 34.41 170 PRO A N 1
ATOM 1291 C CA . PRO A 1 170 ? 0.006 -43.689 -47.173 1.00 34.41 170 PRO A CA 1
ATOM 1292 C C . PRO A 1 170 ? -1.207 -44.471 -46.641 1.00 34.41 170 PRO A C 1
ATOM 1294 O O . PRO A 1 170 ? -1.662 -45.427 -47.271 1.00 34.41 170 PRO A O 1
ATOM 1297 N N . ARG A 1 171 ? -1.813 -44.023 -45.529 1.00 32.06 171 ARG A N 1
ATOM 1298 C CA . ARG A 1 171 ? -3.178 -44.443 -45.165 1.00 32.06 171 ARG A CA 1
ATOM 1299 C C . ARG A 1 171 ? -3.993 -43.346 -44.465 1.00 32.06 171 ARG A C 1
ATOM 1301 O O . ARG A 1 171 ? -3.677 -42.912 -43.368 1.00 32.06 171 ARG A O 1
ATOM 1308 N N . ALA A 1 172 ? -5.031 -42.934 -45.191 1.00 30.45 172 ALA A N 1
ATOM 1309 C CA . ALA A 1 172 ? -6.376 -42.484 -44.821 1.00 30.45 172 ALA A CA 1
ATOM 1310 C C . ALA A 1 172 ? -6.670 -41.875 -43.428 1.00 30.45 172 ALA A C 1
ATOM 1312 O O . ALA A 1 172 ? -6.679 -42.564 -42.415 1.00 30.45 172 ALA A O 1
ATOM 1313 N N . GLY A 1 173 ? -7.141 -40.620 -43.462 1.00 37.34 173 GLY A N 1
ATOM 1314 C CA . GLY A 1 173 ? -8.467 -40.228 -42.958 1.00 37.34 173 GLY A CA 1
ATOM 1315 C C . GLY A 1 173 ? -8.728 -40.306 -41.451 1.00 37.34 173 GLY A C 1
ATOM 1316 O O . GLY A 1 173 ? -9.339 -41.258 -40.980 1.00 37.34 173 GLY A O 1
ATOM 1317 N N . GLY A 1 174 ? -8.411 -39.230 -40.724 1.00 30.33 174 GLY A N 1
ATOM 1318 C CA . GLY A 1 174 ? -8.900 -38.985 -39.364 1.00 30.33 174 GLY A CA 1
ATOM 1319 C C . GLY A 1 174 ? -9.484 -37.577 -39.247 1.00 30.33 174 GLY A C 1
ATOM 1320 O O . GLY A 1 174 ? -8.790 -36.597 -39.499 1.00 30.33 174 GLY A O 1
ATOM 1321 N N . ARG A 1 175 ? -10.772 -37.473 -38.903 1.00 34.72 175 ARG A N 1
ATOM 1322 C CA . ARG A 1 175 ? -11.473 -36.201 -38.659 1.00 34.72 175 ARG A CA 1
ATOM 1323 C C . ARG A 1 175 ? -10.979 -35.571 -37.352 1.00 34.72 175 ARG A C 1
ATOM 1325 O O . ARG A 1 175 ? -11.000 -36.221 -36.311 1.00 34.72 175 ARG A O 1
ATOM 1332 N N . THR A 1 176 ? -10.590 -34.302 -37.395 1.00 38.75 176 THR A N 1
ATOM 1333 C CA . THR A 1 176 ? -10.295 -33.469 -36.221 1.00 38.75 176 THR A CA 1
ATOM 1334 C C . THR A 1 176 ? -11.602 -33.067 -35.517 1.00 38.75 176 THR A C 1
ATOM 1336 O O . THR A 1 176 ? -12.510 -32.575 -36.190 1.00 38.75 176 THR A O 1
ATOM 1339 N N . PRO A 1 177 ? -11.749 -33.241 -34.189 1.00 37.84 177 PRO A N 1
ATOM 1340 C CA . PRO A 1 177 ? -12.891 -32.694 -33.461 1.00 37.84 177 PRO A CA 1
ATOM 1341 C C . PRO A 1 177 ? -12.711 -31.178 -33.233 1.00 37.84 177 PRO A C 1
ATOM 1343 O O . PRO A 1 177 ? -11.573 -30.708 -33.147 1.00 37.84 177 PRO A O 1
ATOM 1346 N N . PRO A 1 178 ? -13.803 -30.398 -33.122 1.00 38.47 178 PRO A N 1
ATOM 1347 C CA . PRO A 1 178 ? -13.717 -28.956 -32.906 1.00 38.47 178 PRO A CA 1
ATOM 1348 C C . PRO A 1 178 ? -13.184 -28.617 -31.499 1.00 38.47 178 PRO A C 1
ATOM 1350 O O . PRO A 1 178 ? -13.335 -29.419 -30.567 1.00 38.47 178 PRO A O 1
ATOM 1353 N N . PRO A 1 179 ? -12.578 -27.427 -31.314 1.00 35.91 179 PRO A N 1
ATOM 1354 C CA . PRO A 1 179 ? -12.077 -26.995 -30.016 1.00 35.91 179 PRO A CA 1
ATOM 1355 C C . PRO A 1 179 ? -13.229 -26.826 -29.018 1.00 35.91 179 PRO A C 1
ATOM 1357 O O . PRO A 1 179 ? -14.265 -26.234 -29.318 1.00 35.91 179 PRO A O 1
ATOM 1360 N N . ARG A 1 180 ? -13.043 -27.365 -27.808 1.00 38.78 180 ARG A N 1
ATOM 1361 C CA . ARG A 1 180 ? -13.973 -27.180 -26.687 1.00 38.78 180 ARG A CA 1
ATOM 1362 C C . ARG A 1 180 ? -13.895 -25.734 -26.190 1.00 38.78 180 ARG A C 1
ATOM 1364 O O . ARG A 1 180 ? -12.803 -25.186 -26.070 1.00 38.78 180 ARG A O 1
ATOM 1371 N N . SER A 1 181 ? -15.050 -25.152 -25.880 1.00 34.91 181 SER A N 1
ATOM 1372 C CA . SER A 1 181 ? -15.181 -23.821 -25.281 1.00 34.91 181 SER A CA 1
ATOM 1373 C C . SER A 1 181 ? -14.418 -23.713 -23.950 1.00 34.91 181 SER A C 1
ATOM 1375 O O . SER A 1 181 ? -14.355 -24.696 -23.198 1.00 34.91 181 SER A O 1
ATOM 1377 N N . PRO A 1 182 ? -13.841 -22.540 -23.623 1.00 32.94 182 PRO A N 1
ATOM 1378 C CA . PRO A 1 182 ? -13.151 -22.349 -22.357 1.00 32.94 182 PRO A CA 1
ATOM 1379 C C . PRO A 1 182 ? -14.178 -22.390 -21.223 1.00 32.94 182 PRO A C 1
ATOM 1381 O O . PRO A 1 182 ? -15.076 -21.554 -21.127 1.00 32.94 182 PRO A O 1
ATOM 1384 N N . ARG A 1 183 ? -14.065 -23.399 -20.357 1.00 30.20 183 ARG A N 1
ATOM 1385 C CA . ARG A 1 183 ? -14.812 -23.440 -19.100 1.00 30.20 183 ARG A CA 1
ATOM 1386 C C . ARG A 1 183 ? -14.181 -22.427 -18.152 1.00 30.20 183 ARG A C 1
ATOM 1388 O O . ARG A 1 183 ? -13.053 -22.623 -17.709 1.00 30.20 183 ARG A O 1
ATOM 1395 N N . CYS A 1 184 ? -14.919 -21.369 -17.836 1.00 24.97 184 CYS A N 1
ATOM 1396 C CA . CYS A 1 184 ? -14.610 -20.490 -16.719 1.00 24.97 184 CYS A CA 1
ATOM 1397 C C . CYS A 1 184 ? -14.794 -21.301 -15.428 1.00 24.97 184 CYS A C 1
ATOM 1399 O O . CYS A 1 184 ? -15.915 -21.647 -15.062 1.00 24.97 184 CYS A O 1
ATOM 1401 N N . THR A 1 185 ? -13.698 -21.705 -14.789 1.00 32.47 185 THR A N 1
ATOM 1402 C CA . THR A 1 185 ? -13.750 -22.385 -13.491 1.00 32.47 185 THR A CA 1
ATOM 1403 C C . THR A 1 185 ? -13.274 -21.427 -12.414 1.00 32.47 185 THR A C 1
ATOM 1405 O O . THR A 1 185 ? -12.070 -21.246 -12.236 1.00 32.47 185 THR A O 1
ATOM 1408 N N . THR A 1 186 ? -14.213 -20.851 -11.671 1.00 29.89 186 THR A N 1
ATOM 1409 C CA . THR A 1 186 ? -13.936 -20.231 -10.375 1.00 29.89 186 THR A CA 1
ATOM 1410 C C . THR A 1 186 ? -13.582 -21.354 -9.401 1.00 29.89 186 THR A C 1
ATOM 1412 O O . THR A 1 186 ? -14.435 -22.168 -9.054 1.00 29.89 186 THR A O 1
ATOM 1415 N N . ARG A 1 187 ? -12.315 -21.462 -8.992 1.00 27.62 187 ARG A N 1
ATOM 1416 C CA . ARG A 1 187 ? -11.934 -22.297 -7.845 1.00 27.62 187 ARG A CA 1
ATOM 1417 C C . ARG A 1 187 ? -11.854 -21.397 -6.623 1.00 27.62 187 ARG A C 1
ATOM 1419 O O . ARG A 1 187 ? -10.879 -20.677 -6.462 1.00 27.62 187 ARG A O 1
ATOM 1426 N N . LEU A 1 188 ? -12.869 -21.473 -5.770 1.00 27.56 188 LEU A N 1
ATOM 1427 C CA . LEU A 1 188 ? -12.757 -21.055 -4.377 1.00 27.56 188 LEU A CA 1
ATOM 1428 C C . LEU A 1 188 ? -11.862 -22.080 -3.673 1.00 27.56 188 LEU A C 1
ATOM 1430 O O . LEU A 1 188 ? -12.231 -23.249 -3.556 1.00 27.56 188 LEU A O 1
ATOM 1434 N N . TRP A 1 189 ? -10.660 -21.675 -3.273 1.00 28.30 189 TRP A N 1
ATOM 1435 C CA . TRP A 1 189 ? -9.832 -22.464 -2.365 1.00 28.30 189 TRP A CA 1
ATOM 1436 C C . TRP A 1 189 ? -10.177 -22.053 -0.936 1.00 28.30 189 TRP A C 1
ATOM 1438 O O . TRP A 1 189 ? -9.728 -21.021 -0.452 1.00 28.30 189 TRP A O 1
ATOM 1448 N N . GLY A 1 190 ? -11.008 -22.859 -0.275 1.00 27.08 190 GLY A N 1
ATOM 1449 C CA . GLY A 1 190 ? -11.182 -22.804 1.171 1.00 27.08 190 GLY A CA 1
ATOM 1450 C C . GLY A 1 190 ? -10.076 -23.614 1.835 1.00 27.08 190 GLY A C 1
ATOM 1451 O O . GLY A 1 190 ? -10.217 -24.823 1.997 1.00 27.08 190 GLY A O 1
ATOM 1452 N N . SER A 1 191 ? -8.978 -22.961 2.205 1.00 30.69 191 SER A N 1
ATOM 1453 C CA . SER A 1 191 ? -8.052 -23.511 3.194 1.00 30.69 191 SER A CA 1
ATOM 1454 C C . SER A 1 191 ? -8.470 -22.969 4.552 1.00 30.69 191 SER A C 1
ATOM 1456 O O . SER A 1 191 ? -8.215 -21.811 4.869 1.00 30.69 191 SER A O 1
ATOM 1458 N N . ALA A 1 192 ? -9.153 -23.802 5.335 1.00 27.83 192 ALA A N 1
ATOM 1459 C CA . ALA A 1 192 ? -9.406 -23.533 6.740 1.00 27.83 192 ALA A CA 1
ATOM 1460 C C . ALA A 1 192 ? -8.059 -23.502 7.476 1.00 27.83 192 ALA A C 1
ATOM 1462 O O . ALA A 1 192 ? -7.469 -24.545 7.755 1.00 27.83 192 ALA A O 1
ATOM 1463 N N . VAL A 1 193 ? -7.560 -22.302 7.764 1.00 29.53 193 VAL A N 1
ATOM 1464 C CA . VAL A 1 193 ? -6.574 -22.116 8.826 1.00 29.53 193 VAL A CA 1
ATOM 1465 C C . VAL A 1 193 ? -7.378 -22.029 10.114 1.00 29.53 193 VAL A C 1
ATOM 1467 O O . VAL A 1 193 ? -8.192 -21.127 10.295 1.00 29.53 193 VAL A O 1
ATOM 1470 N N . SER A 1 194 ? -7.206 -23.027 10.973 1.00 25.27 194 SER A N 1
ATOM 1471 C CA . SER A 1 194 ? -7.784 -23.074 12.310 1.00 25.27 194 SER A CA 1
ATOM 1472 C C . SER A 1 194 ? -7.382 -21.823 13.091 1.00 25.27 194 SER A C 1
ATOM 1474 O O . SER A 1 194 ? -6.209 -21.655 13.427 1.00 25.27 194 SER A O 1
ATOM 1476 N N . ALA A 1 195 ? -8.354 -20.958 13.379 1.00 29.81 195 ALA A N 1
ATOM 1477 C CA . ALA A 1 195 ? -8.202 -19.888 14.350 1.00 29.81 195 ALA A CA 1
ATOM 1478 C C . ALA A 1 195 ? -7.987 -20.520 15.735 1.00 29.81 195 ALA A C 1
ATOM 1480 O O . ALA A 1 195 ? -8.879 -21.176 16.274 1.00 29.81 195 ALA A O 1
ATOM 1481 N N . GLY A 1 196 ? -6.780 -20.369 16.285 1.00 26.83 196 GLY A N 1
ATOM 1482 C CA . GLY A 1 196 ? -6.537 -20.571 17.714 1.00 26.83 196 GLY A CA 1
ATOM 1483 C C . GLY A 1 196 ? -7.328 -19.544 18.537 1.00 26.83 196 GLY A C 1
ATOM 1484 O O . GLY A 1 196 ? -7.751 -18.526 17.985 1.00 26.83 196 GLY A O 1
ATOM 1485 N N . PRO A 1 197 ? -7.576 -19.801 19.832 1.00 27.59 197 PRO A N 1
ATOM 1486 C CA . PRO A 1 197 ? -8.537 -19.038 20.616 1.00 27.59 197 PRO A CA 1
ATOM 1487 C C . PRO A 1 197 ? -8.008 -17.624 20.872 1.00 27.59 197 PRO A C 1
ATOM 1489 O O . PRO A 1 197 ? -7.143 -17.418 21.719 1.00 27.59 197 PRO A O 1
ATOM 1492 N N . TRP A 1 198 ? -8.538 -16.647 20.139 1.00 30.84 198 TRP A N 1
ATOM 1493 C CA . TRP A 1 198 ? -8.388 -15.241 20.493 1.00 30.84 198 TRP A CA 1
ATOM 1494 C C . TRP A 1 198 ? -9.272 -14.946 21.706 1.00 30.84 198 TRP A C 1
ATOM 1496 O O . TRP A 1 198 ? -10.436 -15.347 21.765 1.00 30.84 198 TRP A O 1
ATOM 1506 N N . CYS A 1 199 ? -8.647 -14.319 22.702 1.00 28.61 199 CYS A N 1
ATOM 1507 C CA . CYS A 1 199 ? -9.154 -14.061 24.042 1.00 28.61 199 CYS A CA 1
ATOM 1508 C C . CYS A 1 199 ? -10.598 -13.543 24.076 1.00 28.61 199 CYS A C 1
ATOM 1510 O O . CYS A 1 199 ? -10.964 -12.584 23.402 1.00 28.61 199 CYS A O 1
ATOM 1512 N N . SER A 1 200 ? -11.386 -14.142 24.967 1.00 27.00 200 SER A N 1
ATOM 1513 C CA . SER A 1 200 ? -12.669 -13.631 25.435 1.00 27.00 200 SER A CA 1
ATOM 1514 C C . SER A 1 200 ? -12.546 -12.184 25.922 1.00 27.00 200 SER A C 1
ATOM 1516 O O . SER A 1 200 ? -11.752 -11.897 26.822 1.00 27.00 200 SER A O 1
ATOM 1518 N N . ALA A 1 201 ? -13.375 -11.306 25.360 1.00 30.12 201 ALA A N 1
ATOM 1519 C CA . ALA A 1 201 ? -13.542 -9.921 25.773 1.00 30.12 201 ALA A CA 1
ATOM 1520 C C . ALA A 1 201 ? -13.830 -9.803 27.281 1.00 30.12 201 ALA A C 1
ATOM 1522 O O . ALA A 1 201 ? -14.728 -10.463 27.812 1.00 30.12 201 ALA A O 1
ATOM 1523 N N . ARG A 1 202 ? -13.105 -8.913 27.967 1.00 24.84 202 ARG A N 1
ATOM 1524 C CA . ARG A 1 202 ? -13.588 -8.295 29.208 1.00 24.84 202 ARG A CA 1
ATOM 1525 C C . ARG A 1 202 ? -14.221 -6.945 28.859 1.00 24.84 202 ARG A C 1
ATOM 1527 O O . ARG A 1 202 ? -13.680 -6.244 28.006 1.00 24.84 202 ARG A O 1
ATOM 1534 N N . PRO A 1 203 ? -15.337 -6.552 29.496 1.00 25.92 203 PRO A N 1
ATOM 1535 C CA . PRO A 1 203 ? -15.970 -5.275 29.206 1.00 25.92 203 PRO A CA 1
ATOM 1536 C C . PRO A 1 203 ? -15.096 -4.139 29.750 1.00 25.92 203 PRO A C 1
ATOM 1538 O O . PRO A 1 203 ? -14.814 -4.115 30.947 1.00 25.92 203 PRO A O 1
ATOM 1541 N N . GLY A 1 204 ? -14.699 -3.197 28.889 1.00 29.02 204 GLY A N 1
ATOM 1542 C CA . GLY A 1 204 ? -14.200 -1.884 29.323 1.00 29.02 204 GLY A CA 1
ATOM 1543 C C . GLY A 1 204 ? -12.761 -1.494 28.968 1.00 29.02 204 GLY A C 1
ATOM 1544 O O . GLY A 1 204 ? -12.289 -0.504 29.515 1.00 29.02 204 GLY A O 1
ATOM 1545 N N . GLY A 1 205 ? -12.066 -2.193 28.068 1.00 25.20 205 GLY A N 1
ATOM 1546 C CA . GLY A 1 205 ? -10.748 -1.767 27.571 1.00 25.20 205 GLY A CA 1
ATOM 1547 C C . GLY A 1 205 ? -10.719 -1.764 26.047 1.00 25.20 205 GLY A C 1
ATOM 1548 O O . GLY A 1 205 ? -10.989 -2.796 25.444 1.00 25.20 205 GLY A O 1
ATOM 1549 N N . TRP A 1 206 ? -10.451 -0.606 25.446 1.00 33.31 206 TRP A N 1
ATOM 1550 C CA . TRP A 1 206 ? -10.286 -0.441 23.999 1.00 33.31 206 TRP A CA 1
ATOM 1551 C C . TRP A 1 206 ? -8.868 -0.863 23.591 1.00 33.31 206 TRP A C 1
ATOM 1553 O O . TRP A 1 206 ? -7.919 -0.532 24.305 1.00 33.31 206 TRP A O 1
ATOM 1563 N N . CYS A 1 207 ? -8.753 -1.595 22.480 1.00 34.34 207 CYS A N 1
ATOM 1564 C CA . CYS A 1 207 ? -7.490 -1.915 21.808 1.00 34.34 207 CYS A CA 1
ATOM 1565 C C . CYS A 1 207 ? -7.019 -0.759 20.918 1.00 34.34 207 CYS A C 1
ATOM 1567 O O . CYS A 1 207 ? -7.890 -0.058 20.352 1.00 34.34 207 CYS A O 1
#

Secondary structure (DSSP, 8-state):
-HHHHTTTHHHHHHHHS--SS-SHHHHHHHHHH--TTS--------EEEETTTTEEEEES-SSTT-EEEEEE-S-TTHHHHHHHHHHHHHHH-------SS--S-TTEEEEEETTEEEE----S-SS--GGGSSS--BTTB-PPPTT---------------------------PPPPPPP------------------PPPTT---

Sequence (207 aa):
MGDLASGELPWQEAAESGVRPGILPQAYLEYLWYDPSVPAARPTETRAFFPDLGLLAARTGWDDDATMVSFKASPGGGHRAWETAEKHRAELGWETLNQGHHHPDSGSFVLVSQGAFLAVDEGYSNRKRAAHHNLLLVDGRGTRTRTATTSTRTSRSSGRPGSAMSSSTPRAGGRTPPPRSPRCTTRLWGSAVSAGPWCSARPGGWC